Protein AF-0000000079962130 (afdb_homodimer)

Structure (mmCIF, N/CA/C/O backbone):
data_AF-0000000079962130-model_v1
#
loop_
_entity.id
_entity.type
_entity.pdbx_description
1 polymer 'Tautomerase cis-CaaD-like domain-containing protein'
#
loop_
_atom_site.group_PDB
_atom_site.id
_atom_site.type_symbol
_atom_site.label_atom_id
_atom_site.label_alt_id
_atom_site.label_comp_id
_atom_site.label_asym_id
_atom_site.label_entity_id
_atom_site.label_seq_id
_atom_site.pdbx_PDB_ins_code
_atom_site.Cartn_x
_atom_site.Cartn_y
_atom_site.Cartn_z
_atom_site.occupancy
_atom_site.B_iso_or_equiv
_atom_site.auth_seq_id
_atom_site.auth_comp_id
_atom_site.auth_asym_id
_atom_site.auth_atom_id
_atom_site.pdbx_PDB_model_num
ATOM 1 N N . MET A 1 1 ? 8.211 -12.078 -9.344 1 74.62 1 MET A N 1
ATOM 2 C CA . MET A 1 1 ? 8.336 -12.258 -7.898 1 74.62 1 MET A CA 1
ATOM 3 C C . MET A 1 1 ? 7.477 -11.25 -7.145 1 74.62 1 MET A C 1
ATOM 5 O O . MET A 1 1 ? 7.922 -10.133 -6.867 1 74.62 1 MET A O 1
ATOM 9 N N . PRO A 1 2 ? 6.367 -11.734 -6.996 1 92.88 2 PRO A N 1
ATOM 10 C CA . PRO A 1 2 ? 5.5 -10.875 -6.191 1 92.88 2 PRO A CA 1
ATOM 11 C C . PRO A 1 2 ? 5.816 -10.945 -4.699 1 92.88 2 PRO A C 1
ATOM 13 O O . PRO A 1 2 ? 6.176 -12.008 -4.188 1 92.88 2 PRO A O 1
ATOM 16 N N . PHE A 1 3 ? 5.852 -9.758 -4.059 1 96.25 3 PHE A N 1
ATOM 17 C CA . PHE A 1 3 ? 5.988 -9.617 -2.615 1 96.25 3 PHE A CA 1
ATOM 18 C C . PHE A 1 3 ? 4.703 -9.062 -2.002 1 96.25 3 PHE A C 1
ATOM 20 O O . PHE A 1 3 ? 4.391 -7.883 -2.164 1 96.25 3 PHE A O 1
ATOM 27 N N . TYR A 1 4 ? 4.027 -9.969 -1.264 1 98.38 4 TYR A N 1
ATOM 28 C CA . TYR A 1 4 ? 2.785 -9.586 -0.602 1 98.38 4 TYR A CA 1
ATOM 29 C C . TYR A 1 4 ? 3.035 -9.219 0.855 1 98.38 4 TYR A C 1
ATOM 31 O O . TYR A 1 4 ? 3.494 -10.047 1.644 1 98.38 4 TYR A O 1
ATOM 39 N N . GLU A 1 5 ? 2.646 -7.988 1.209 1 98.31 5 GLU A N 1
ATOM 40 C CA . GLU A 1 5 ? 2.662 -7.535 2.598 1 98.31 5 GLU A CA 1
ATOM 41 C C . GLU A 1 5 ? 1.248 -7.453 3.166 1 98.31 5 GLU A C 1
ATOM 43 O O . GLU A 1 5 ? 0.423 -6.676 2.682 1 98.31 5 GLU A O 1
ATOM 48 N N . ILE A 1 6 ? 1.02 -8.281 4.207 1 98.25 6 ILE A N 1
ATOM 49 C CA . ILE A 1 6 ? -0.277 -8.281 4.875 1 98.25 6 ILE A CA 1
ATOM 50 C C . ILE A 1 6 ? -0.174 -7.539 6.203 1 98.25 6 ILE A C 1
ATOM 52 O O . ILE A 1 6 ? 0.398 -8.055 7.168 1 98.25 6 ILE A O 1
ATOM 56 N N . HIS A 1 7 ? -0.721 -6.332 6.234 1 97.06 7 HIS A N 1
ATOM 57 C CA . HIS A 1 7 ? -0.856 -5.559 7.461 1 97.06 7 HIS A CA 1
ATOM 58 C C . HIS A 1 7 ? -2.174 -5.863 8.164 1 97.06 7 HIS A C 1
ATOM 60 O O . HIS A 1 7 ? -3.242 -5.785 7.555 1 97.06 7 HIS A O 1
ATOM 66 N N . HIS A 1 8 ? -2.074 -6.242 9.438 1 95.62 8 HIS A N 1
ATOM 67 C CA . HIS A 1 8 ? -3.291 -6.695 10.102 1 95.62 8 HIS A CA 1
ATOM 68 C C . HIS A 1 8 ? -3.367 -6.164 11.531 1 95.62 8 HIS A C 1
ATOM 70 O O . HIS A 1 8 ? -2.369 -6.172 12.258 1 95.62 8 HIS A O 1
ATOM 76 N N . SER A 1 9 ? -4.527 -5.672 11.93 1 92.81 9 SER A N 1
ATOM 77 C CA . SER A 1 9 ? -4.746 -5.105 13.258 1 92.81 9 SER A CA 1
ATOM 78 C C . SER A 1 9 ? -5.449 -6.102 14.172 1 92.81 9 SER A C 1
ATOM 80 O O . SER A 1 9 ? -5.82 -5.766 15.305 1 92.81 9 SER A O 1
ATOM 82 N N . LEU A 1 10 ? -5.773 -7.238 13.734 1 92.88 10 LEU A N 1
ATOM 83 C CA . LEU A 1 10 ? -6.309 -8.32 14.547 1 92.88 10 LEU A CA 1
ATOM 84 C C . LEU A 1 10 ? -5.297 -9.461 14.68 1 92.88 10 LEU A C 1
ATOM 86 O O . LEU A 1 10 ? -4.469 -9.656 13.789 1 92.88 10 LEU A O 1
ATOM 90 N N . PRO A 1 11 ? -5.387 -10.125 15.828 1 93.62 11 PRO A N 1
ATOM 91 C CA . PRO A 1 11 ? -4.512 -11.297 15.93 1 93.62 11 PRO A CA 1
ATOM 92 C C . PRO A 1 11 ? -4.875 -12.391 14.93 1 93.62 11 PRO A C 1
ATOM 94 O O . PRO A 1 11 ? -6.055 -12.625 14.656 1 93.62 11 PRO A O 1
ATOM 97 N N . LEU A 1 12 ? -3.896 -12.961 14.312 1 96.31 12 LEU A N 1
ATOM 98 C CA . LEU A 1 12 ? -4.07 -14.109 13.422 1 96.31 12 LEU A CA 1
ATOM 99 C C . LEU A 1 12 ? -3.377 -15.344 13.984 1 96.31 12 LEU A C 1
ATOM 101 O O . LEU A 1 12 ? -2.262 -15.25 14.508 1 96.31 12 LEU A O 1
ATOM 105 N N . THR A 1 13 ? -4.027 -16.453 13.914 1 97.19 13 THR A N 1
ATOM 106 C CA . THR A 1 13 ? -3.43 -17.719 14.344 1 97.19 13 THR A CA 1
ATOM 107 C C . THR A 1 13 ? -2.432 -18.219 13.305 1 97.19 13 THR A C 1
ATOM 109 O O . THR A 1 13 ? -2.447 -17.797 12.156 1 97.19 13 THR A O 1
ATOM 112 N N . ASN A 1 14 ? -1.672 -19.172 13.781 1 97.12 14 ASN A N 1
ATOM 113 C CA . ASN A 1 14 ? -0.734 -19.812 12.867 1 97.12 14 ASN A CA 1
ATOM 114 C C . ASN A 1 14 ? -1.457 -20.453 11.688 1 97.12 14 ASN A C 1
ATOM 116 O O . ASN A 1 14 ? -0.979 -20.391 10.547 1 97.12 14 ASN A O 1
ATOM 120 N N . SER A 1 15 ? -2.521 -21.047 12 1 97.88 15 SER A N 1
ATOM 121 C CA . SER A 1 15 ? -3.293 -21.688 10.938 1 97.88 15 SER A CA 1
ATOM 122 C C . SER A 1 15 ? -3.803 -20.656 9.938 1 97.88 15 SER A C 1
ATOM 124 O O . SER A 1 15 ? -3.793 -20.906 8.727 1 97.88 15 SER A O 1
ATOM 126 N N . GLU A 1 16 ? -4.266 -19.547 10.406 1 97.94 16 GLU A N 1
ATOM 127 C CA . GLU A 1 16 ? -4.789 -18.5 9.539 1 97.94 16 GLU A CA 1
ATOM 128 C C . GLU A 1 16 ? -3.686 -17.906 8.664 1 97.94 16 GLU A C 1
ATOM 130 O O . GLU A 1 16 ? -3.869 -17.734 7.461 1 97.94 16 GLU A O 1
ATOM 135 N N . THR A 1 17 ? -2.535 -17.562 9.273 1 98.31 17 THR A N 1
ATOM 136 C CA . THR A 1 17 ? -1.446 -17.016 8.477 1 98.31 17 THR A CA 1
ATOM 137 C C . THR A 1 17 ? -0.97 -18.031 7.438 1 98.31 17 THR A C 1
ATOM 139 O O . THR A 1 17 ? -0.715 -17.672 6.285 1 98.31 17 THR A O 1
ATOM 142 N N . GLY A 1 18 ? -0.849 -19.281 7.801 1 98.38 18 GLY A N 1
ATOM 143 C CA . GLY A 1 18 ? -0.464 -20.312 6.859 1 98.38 18 GLY A CA 1
ATOM 144 C C . GLY A 1 18 ? -1.43 -20.469 5.699 1 9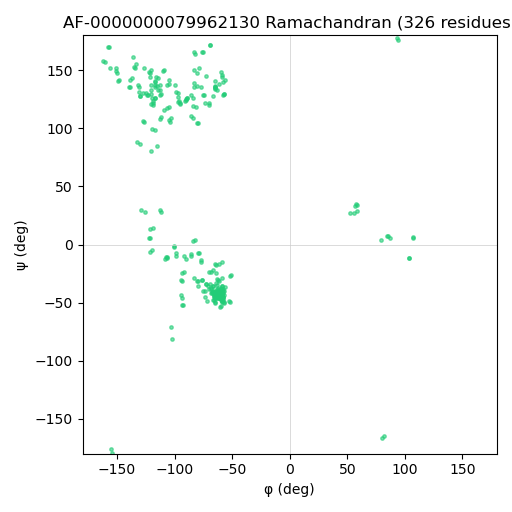8.38 18 GLY A C 1
ATOM 145 O O . GLY A 1 18 ? -1.011 -20.562 4.543 1 98.38 18 GLY A O 1
ATOM 146 N N . SER A 1 19 ? -2.682 -20.469 6.016 1 98.62 19 SER A N 1
ATOM 147 C CA . SER A 1 19 ? -3.713 -20.625 4.992 1 98.62 19 SER A CA 1
ATOM 148 C C . SER A 1 19 ? -3.725 -19.422 4.043 1 98.62 19 SER A C 1
ATOM 150 O O . SER A 1 19 ? -3.809 -19.594 2.824 1 98.62 19 SER A O 1
ATOM 152 N N . LEU A 1 20 ? -3.648 -18.234 4.562 1 98.69 20 LEU A N 1
ATOM 153 C CA . LEU A 1 20 ? -3.598 -17.047 3.729 1 98.69 20 LEU A CA 1
ATOM 154 C C . LEU A 1 20 ? -2.398 -17.078 2.787 1 98.69 20 LEU A C 1
ATOM 156 O O . LEU A 1 20 ? -2.537 -16.844 1.586 1 98.69 20 LEU A O 1
ATOM 160 N N . ALA A 1 21 ? -1.257 -17.359 3.326 1 98.56 21 ALA A N 1
ATOM 161 C CA . ALA A 1 21 ? -0.035 -17.406 2.525 1 98.56 21 ALA A CA 1
ATOM 162 C C . ALA A 1 21 ? -0.154 -18.422 1.394 1 98.56 21 ALA A C 1
ATOM 164 O O . ALA A 1 21 ? 0.192 -18.125 0.248 1 98.56 21 ALA A O 1
ATOM 165 N N . LYS A 1 22 ? -0.661 -19.578 1.696 1 98.56 22 LYS A N 1
ATOM 166 C CA . LYS A 1 22 ? -0.798 -20.641 0.707 1 98.56 22 LYS A CA 1
ATOM 167 C C . LYS A 1 22 ? -1.788 -20.25 -0.387 1 98.56 22 LYS A C 1
ATOM 169 O O . LYS A 1 22 ? -1.488 -20.375 -1.576 1 98.56 22 LYS A O 1
ATOM 174 N N . LYS A 1 23 ? -2.902 -19.812 0.006 1 98.69 23 LYS A N 1
ATOM 175 C CA . LYS A 1 23 ? -3.963 -19.516 -0.954 1 98.69 23 LYS A CA 1
ATOM 176 C C . LYS A 1 23 ? -3.594 -18.328 -1.832 1 98.69 23 LYS A C 1
ATOM 178 O O . LYS A 1 23 ? -3.854 -18.328 -3.037 1 98.69 23 LYS A O 1
ATOM 183 N N . ILE A 1 24 ? -2.992 -17.297 -1.268 1 98.62 24 ILE A N 1
ATOM 184 C CA . ILE A 1 24 ? -2.561 -16.141 -2.049 1 98.62 24 ILE A CA 1
ATOM 185 C C . ILE A 1 24 ? -1.475 -16.562 -3.037 1 98.62 24 ILE A C 1
ATOM 187 O O . ILE A 1 24 ? -1.483 -16.141 -4.195 1 98.62 24 ILE A O 1
ATOM 191 N N . THR A 1 25 ? -0.581 -17.391 -2.598 1 98.12 25 THR A N 1
ATOM 192 C CA . THR A 1 25 ? 0.456 -17.922 -3.477 1 98.12 25 THR A CA 1
ATOM 193 C C . THR A 1 25 ? -0.163 -18.672 -4.648 1 98.12 25 THR A C 1
ATOM 195 O O . THR A 1 25 ? 0.192 -18.438 -5.805 1 98.12 25 THR A O 1
ATOM 198 N N . GLU A 1 26 ? -1.068 -19.516 -4.344 1 98 26 GLU A N 1
ATOM 199 C CA . GLU A 1 26 ? -1.722 -20.312 -5.383 1 98 26 GLU A CA 1
ATOM 200 C C . GLU A 1 26 ? -2.455 -19.422 -6.379 1 98 26 GLU A C 1
ATOM 202 O O . GLU A 1 26 ? -2.398 -19.656 -7.59 1 98 26 GLU A O 1
ATOM 207 N N . LEU A 1 27 ? -3.182 -18.453 -5.855 1 98.12 27 LEU A N 1
ATOM 208 C CA . LEU A 1 27 ? -3.896 -17.531 -6.727 1 98.12 27 LEU A CA 1
ATOM 209 C C . LEU A 1 27 ? -2.938 -16.844 -7.691 1 98.12 27 LEU A C 1
ATOM 211 O O . LEU A 1 27 ? -3.201 -16.781 -8.891 1 98.12 27 LEU A O 1
ATOM 215 N N . HIS A 1 28 ? -1.849 -16.281 -7.184 1 97.44 28 HIS A N 1
ATOM 216 C CA . HIS A 1 28 ? -0.905 -15.555 -8.016 1 97.44 28 HIS A CA 1
ATOM 217 C C . HIS A 1 28 ? -0.265 -16.469 -9.062 1 97.44 28 HIS A C 1
ATOM 219 O O . HIS A 1 28 ? -0.14 -16.094 -10.227 1 97.44 28 HIS A O 1
ATOM 225 N N . CYS A 1 29 ? 0.152 -17.609 -8.633 1 94.44 29 CYS A N 1
ATOM 226 C CA . CYS A 1 29 ? 0.794 -18.578 -9.523 1 94.44 29 CYS A CA 1
ATOM 227 C C . CYS A 1 29 ? -0.136 -18.969 -10.664 1 94.44 29 CYS A C 1
ATOM 229 O O . CYS A 1 29 ? 0.29 -19.047 -11.82 1 94.44 29 CYS A O 1
ATOM 231 N N . THR A 1 30 ? -1.324 -19.281 -10.266 1 94.62 30 THR A N 1
ATOM 232 C CA . THR A 1 30 ? -2.305 -19.688 -11.266 1 94.62 30 THR A CA 1
ATOM 233 C C . THR A 1 30 ? -2.574 -18.547 -12.25 1 94.62 30 THR A C 1
ATOM 235 O O . THR A 1 30 ? -2.588 -18.766 -13.469 1 94.62 30 THR A O 1
ATOM 238 N N . LYS A 1 31 ? -2.703 -17.375 -11.781 1 94.38 31 LYS A N 1
ATOM 239 C CA . LYS A 1 31 ? -3.074 -16.234 -12.617 1 94.38 31 LYS A CA 1
ATOM 240 C C . LYS A 1 31 ? -1.943 -15.859 -13.57 1 94.38 31 LYS A C 1
ATOM 242 O O . LYS A 1 31 ? -2.189 -15.508 -14.727 1 94.38 31 LYS A O 1
ATOM 247 N N . PHE A 1 32 ? -0.705 -15.93 -13.117 1 92 32 PHE A N 1
ATOM 248 C CA . PHE A 1 32 ? 0.379 -15.352 -13.898 1 92 32 PHE A CA 1
ATOM 249 C C . PHE A 1 32 ? 1.426 -16.406 -14.242 1 92 32 PHE A C 1
ATOM 251 O O . PHE A 1 32 ? 2.504 -16.078 -14.742 1 92 32 PHE A O 1
ATOM 258 N N . THR A 1 33 ? 1.178 -17.641 -13.922 1 88.06 33 THR A N 1
ATOM 259 C CA . THR A 1 33 ? 2.09 -18.75 -14.211 1 88.06 33 THR A CA 1
ATOM 260 C C . THR A 1 33 ? 3.457 -18.5 -13.578 1 88.06 33 THR A C 1
ATOM 262 O O . THR A 1 33 ? 4.488 -18.734 -14.211 1 88.06 33 THR A O 1
ATOM 265 N N . THR A 1 34 ? 3.418 -17.922 -12.508 1 88.88 34 THR A N 1
ATOM 266 C CA . THR A 1 34 ? 4.621 -17.656 -11.727 1 88.88 34 THR A CA 1
ATOM 267 C C . THR A 1 34 ? 4.969 -18.859 -10.852 1 88.88 34 THR A C 1
ATOM 269 O O . THR A 1 34 ? 4.109 -19.391 -10.141 1 88.88 34 THR A O 1
ATOM 272 N N . PRO A 1 35 ? 6.211 -19.344 -10.898 1 90.06 35 PRO A N 1
ATOM 273 C CA . PRO A 1 35 ? 6.566 -20.391 -9.938 1 90.06 35 PRO A CA 1
ATOM 274 C C . PRO A 1 35 ? 6.395 -19.938 -8.484 1 90.06 35 PRO A C 1
ATOM 276 O O . PRO A 1 35 ? 6.68 -18.781 -8.156 1 90.06 35 PRO A O 1
ATOM 279 N N . ALA A 1 36 ? 5.973 -20.844 -7.625 1 92.81 36 ALA A N 1
ATOM 280 C CA . ALA A 1 36 ? 5.707 -20.547 -6.219 1 92.81 36 ALA A CA 1
ATOM 281 C C . ALA A 1 36 ? 6.973 -20.062 -5.516 1 92.81 36 ALA A C 1
ATOM 283 O O . ALA A 1 36 ? 6.906 -19.234 -4.605 1 92.81 36 ALA A O 1
ATOM 284 N N . PHE A 1 37 ? 8.078 -20.562 -5.973 1 89.25 37 PHE A N 1
ATOM 285 C CA . PHE A 1 37 ? 9.391 -20.234 -5.441 1 89.25 37 PHE A CA 1
ATOM 286 C C . PHE A 1 37 ? 9.578 -18.719 -5.367 1 89.25 37 PHE A C 1
ATOM 288 O O . PHE A 1 37 ? 10.281 -18.219 -4.488 1 89.25 37 PHE A O 1
ATOM 295 N N . PHE A 1 38 ? 8.914 -18.016 -6.168 1 91.12 38 PHE A N 1
ATOM 296 C CA . PHE A 1 38 ? 9.164 -16.594 -6.305 1 91.12 38 PHE A CA 1
ATOM 297 C C . PHE A 1 38 ? 8.164 -15.781 -5.488 1 91.12 38 PHE A C 1
ATOM 299 O O . PHE A 1 38 ? 8.305 -14.562 -5.344 1 91.12 38 PHE A O 1
ATOM 306 N N . VAL A 1 39 ? 7.164 -16.359 -4.965 1 94.56 39 VAL A N 1
ATOM 307 C CA . VAL A 1 39 ? 6.109 -15.641 -4.262 1 94.56 39 VAL A CA 1
ATOM 308 C C . VAL A 1 39 ? 6.461 -15.523 -2.781 1 94.56 39 VAL A C 1
ATOM 310 O O . VAL A 1 39 ? 6.715 -16.531 -2.113 1 94.56 39 VAL A O 1
ATOM 313 N N . HIS A 1 40 ? 6.492 -14.359 -2.291 1 96.31 40 HIS A N 1
ATOM 314 C CA . HIS A 1 40 ? 6.773 -14.086 -0.887 1 96.31 40 HIS A CA 1
ATOM 315 C C . HIS A 1 40 ? 5.578 -13.43 -0.204 1 96.31 40 HIS A C 1
ATOM 317 O O . HIS A 1 40 ? 4.906 -12.586 -0.8 1 96.31 40 HIS A O 1
ATOM 323 N N . VAL A 1 41 ? 5.32 -13.852 1.052 1 98.31 41 VAL A N 1
ATOM 324 C CA . VAL A 1 41 ? 4.262 -13.266 1.866 1 98.31 41 VAL A CA 1
ATOM 325 C C . VAL A 1 41 ? 4.812 -12.891 3.24 1 98.31 41 VAL A C 1
ATOM 327 O O . VAL A 1 41 ? 5.492 -13.695 3.883 1 98.31 41 VAL A O 1
ATOM 330 N N . LYS A 1 42 ? 4.602 -11.68 3.66 1 98.25 42 LYS A N 1
ATOM 331 C CA . LYS A 1 42 ? 5.02 -11.195 4.973 1 98.25 42 LYS A CA 1
ATOM 332 C C . LYS A 1 42 ? 3.832 -10.633 5.754 1 98.25 42 LYS A C 1
ATOM 334 O O . LYS A 1 42 ? 3.018 -9.891 5.207 1 98.25 42 LYS A O 1
ATOM 339 N N . PHE A 1 43 ? 3.674 -11.094 6.98 1 98.25 43 PHE A N 1
ATOM 340 C CA . PHE A 1 43 ? 2.643 -10.578 7.875 1 98.25 43 PHE A CA 1
ATOM 341 C C . PHE A 1 43 ? 3.215 -9.516 8.812 1 98.25 43 PHE A C 1
ATOM 343 O O . PHE A 1 43 ? 4.27 -9.727 9.414 1 98.25 43 PHE A O 1
ATOM 350 N N . THR A 1 44 ? 2.543 -8.406 8.883 1 95.81 44 THR A N 1
ATOM 351 C CA . THR A 1 44 ? 2.971 -7.305 9.734 1 95.81 44 THR A CA 1
ATOM 352 C C . THR A 1 44 ? 1.84 -6.863 10.656 1 95.81 44 THR A C 1
ATOM 354 O O . THR A 1 44 ? 0.912 -6.176 10.227 1 95.81 44 THR A O 1
ATOM 357 N N . PRO A 1 45 ? 1.958 -7.215 11.906 1 93.81 45 PRO A N 1
ATOM 358 C CA . PRO A 1 45 ? 0.93 -6.746 12.836 1 93.81 45 PRO A CA 1
ATOM 359 C C . PRO A 1 45 ? 0.921 -5.227 12.984 1 93.81 45 PRO A C 1
ATOM 361 O O . PRO A 1 45 ? 1.98 -4.598 12.977 1 93.81 45 PRO A O 1
ATOM 364 N N . GLN A 1 46 ? -0.341 -4.754 12.945 1 89.62 46 GLN A N 1
ATOM 365 C CA . GLN A 1 46 ? -0.573 -3.346 13.258 1 89.62 46 GLN A CA 1
ATOM 366 C C . GLN A 1 46 ? -1.17 -3.176 14.648 1 89.62 46 GLN A C 1
ATOM 368 O O . GLN A 1 46 ? -1.894 -4.051 15.133 1 89.62 46 GLN A O 1
ATOM 373 N N . ASN A 1 47 ? -0.731 -2.139 15.352 1 81.62 47 ASN A N 1
ATOM 374 C CA . ASN A 1 47 ? -1.263 -1.865 16.688 1 81.62 47 ASN A CA 1
ATOM 375 C C . ASN A 1 47 ? -1.9 -0.481 16.766 1 81.62 47 ASN A C 1
ATOM 377 O O . ASN A 1 47 ? -1.298 0.457 17.281 1 81.62 47 ASN A O 1
ATOM 381 N N . PRO A 1 48 ? -3.129 -0.478 16.266 1 74.06 48 PRO A N 1
ATOM 382 C CA . PRO A 1 48 ? -3.787 0.829 16.328 1 74.06 48 PRO A CA 1
ATOM 383 C C . PRO A 1 48 ? -4.062 1.271 17.766 1 74.06 48 PRO A C 1
ATOM 385 O O . PRO A 1 48 ? -4.367 0.439 18.625 1 74.06 48 PRO A O 1
ATOM 388 N N . SER A 1 49 ? -3.643 2.441 18.094 1 76.75 49 SER A N 1
ATOM 389 C CA . SER A 1 49 ? -3.971 3.051 19.375 1 76.75 49 SER A CA 1
ATOM 390 C C . SER A 1 49 ? -5.156 4 19.25 1 76.75 49 SER A C 1
ATOM 392 O O . SER A 1 49 ? -5.172 4.871 18.375 1 76.75 49 SER A O 1
ATOM 394 N N . THR A 1 50 ? -6.117 3.766 20.078 1 74.88 50 THR A N 1
ATOM 395 C CA . THR A 1 50 ? -7.277 4.652 20.062 1 74.88 50 THR A CA 1
ATOM 396 C C . THR A 1 50 ? -6.898 6.039 20.578 1 74.88 50 THR A C 1
ATOM 398 O O . THR A 1 50 ? -7.555 7.031 20.25 1 74.88 50 THR A O 1
ATOM 401 N N . GLU A 1 51 ? -5.887 6.117 21.328 1 79.94 51 GLU A N 1
ATOM 402 C CA . GLU A 1 51 ? -5.477 7.383 21.922 1 79.94 51 GLU A CA 1
ATOM 403 C C . GLU A 1 51 ? -4.645 8.211 20.953 1 79.94 51 GLU A C 1
ATOM 405 O O . GLU A 1 51 ? -4.719 9.445 20.953 1 79.94 51 GLU A O 1
ATOM 410 N N . THR A 1 52 ? -3.982 7.508 20.125 1 84.31 52 THR A N 1
ATOM 411 C CA . THR A 1 52 ? -3.123 8.164 19.141 1 84.31 52 THR A CA 1
ATOM 412 C C . THR A 1 52 ? -3.346 7.59 17.75 1 84.31 52 THR A C 1
ATOM 414 O O . THR A 1 52 ? -2.615 6.695 17.312 1 84.31 52 THR A O 1
ATOM 417 N N . PRO A 1 53 ? -4.285 8.164 17.062 1 86.81 53 PRO A N 1
ATOM 418 C CA . PRO A 1 53 ? -4.582 7.625 15.742 1 86.81 53 PRO A CA 1
ATOM 419 C C . PRO A 1 53 ? -3.418 7.785 14.766 1 86.81 53 PRO A C 1
ATOM 421 O O . PRO A 1 53 ? -2.805 8.852 14.695 1 86.81 53 PRO A O 1
ATOM 424 N N . THR A 1 54 ? -3.129 6.719 14.062 1 89.44 54 THR A N 1
ATOM 425 C CA . THR A 1 54 ? -2.027 6.762 13.102 1 89.44 54 THR A CA 1
ATOM 426 C C . THR A 1 54 ? -2.529 6.473 11.695 1 89.44 54 THR A C 1
ATOM 428 O O . THR A 1 54 ? -1.76 6.535 10.727 1 89.44 54 THR A O 1
ATOM 431 N N . TYR A 1 55 ? -3.732 6.164 11.555 1 92.69 55 TYR A N 1
ATOM 432 C CA . TYR A 1 55 ? -4.305 5.82 10.25 1 92.69 55 TYR A CA 1
ATOM 433 C C . TYR A 1 55 ? -5.551 6.652 9.969 1 92.69 55 TYR A C 1
ATOM 435 O O . TYR A 1 55 ? -6.434 6.77 10.828 1 92.69 55 TYR A O 1
ATOM 443 N N . PHE A 1 56 ? -5.59 7.23 8.812 1 94.69 56 PHE A N 1
ATOM 444 C CA . PHE A 1 56 ? -6.676 8.133 8.453 1 94.69 56 PHE A CA 1
ATOM 445 C C . PHE A 1 56 ? -7.234 7.785 7.078 1 94.69 56 PHE A C 1
ATOM 447 O O . PHE A 1 56 ? -6.48 7.449 6.16 1 94.69 56 PHE A O 1
ATOM 454 N N . ILE A 1 57 ? -8.539 7.801 6.941 1 92.88 57 ILE A N 1
ATOM 455 C CA . ILE A 1 57 ? -9.258 7.691 5.676 1 92.88 57 ILE A CA 1
ATOM 456 C C . ILE A 1 57 ? -10.117 8.938 5.461 1 92.88 57 ILE A C 1
ATOM 458 O O . ILE A 1 57 ? -10.844 9.359 6.363 1 92.88 57 ILE A O 1
ATOM 462 N N . ALA A 1 58 ? -9.977 9.516 4.285 1 94.19 58 ALA A N 1
ATOM 463 C CA . ALA A 1 58 ? -10.734 10.711 3.955 1 94.19 58 ALA A CA 1
ATOM 464 C C . ALA A 1 58 ? -10.484 11.82 4.977 1 94.19 58 ALA A C 1
ATOM 466 O O . ALA A 1 58 ? -11.398 12.555 5.348 1 94.19 58 ALA A O 1
ATOM 467 N N . GLY A 1 59 ? -9.281 11.867 5.516 1 93.75 59 GLY A N 1
ATOM 468 C CA . GLY A 1 59 ? -8.906 12.906 6.461 1 93.75 59 GLY A CA 1
ATOM 469 C C . GLY A 1 59 ? -9.422 12.648 7.863 1 93.75 59 GLY A C 1
ATOM 470 O O . GLY A 1 59 ? -9.219 13.469 8.766 1 93.75 59 GLY A O 1
ATOM 471 N N . LYS A 1 60 ? -10.062 11.523 8.102 1 92.81 60 LYS A N 1
ATOM 472 C CA . LYS A 1 60 ? -10.617 11.18 9.406 1 92.81 60 LYS A CA 1
ATOM 473 C C . LYS A 1 60 ? -9.898 9.977 10.008 1 92.81 60 LYS A C 1
ATOM 475 O O . LYS A 1 60 ? -9.586 9.016 9.297 1 92.81 60 LYS A O 1
ATOM 480 N N . ALA A 1 61 ? -9.75 10.055 11.328 1 90.5 61 ALA A N 1
ATOM 481 C CA . ALA A 1 61 ? -9.07 8.969 12.023 1 90.5 61 ALA A CA 1
ATOM 482 C C . ALA A 1 61 ? -9.844 7.66 11.891 1 90.5 61 ALA A C 1
ATOM 484 O O . ALA A 1 61 ? -11.07 7.645 12.023 1 90.5 61 ALA A O 1
ATOM 485 N N . HIS A 1 62 ? -9.133 6.684 11.57 1 87.81 62 HIS A N 1
ATOM 486 C CA . HIS A 1 62 ? -9.68 5.332 11.539 1 87.81 62 HIS A CA 1
ATOM 487 C C . HIS A 1 62 ? -9.117 4.484 12.68 1 87.81 62 HIS A C 1
ATOM 489 O O . HIS A 1 62 ? -7.938 4.121 12.656 1 87.81 62 HIS A O 1
ATOM 495 N N . LEU A 1 63 ? -9.93 4.062 13.578 1 81.5 63 LEU A N 1
ATOM 496 C CA . LEU A 1 63 ? -9.438 3.596 14.867 1 81.5 63 LEU A CA 1
ATOM 497 C C . LEU A 1 63 ? -9.578 2.08 14.984 1 81.5 63 LEU A C 1
ATOM 499 O O . LEU A 1 63 ? -9.031 1.474 15.906 1 81.5 63 LEU A O 1
ATOM 503 N N . LYS A 1 64 ? -10.242 1.456 14.188 1 78.88 64 LYS A N 1
ATOM 504 C CA . LYS A 1 64 ? -10.523 0.039 14.398 1 78.88 64 LYS A CA 1
ATOM 505 C C . LYS A 1 64 ? -9.641 -0.835 13.516 1 78.88 64 LYS A C 1
ATOM 507 O O . LYS A 1 64 ? -8.57 -1.287 13.945 1 78.88 64 LYS A O 1
ATOM 512 N N . ALA A 1 65 ? -10.031 -0.991 12.258 1 77.94 65 ALA A N 1
ATOM 513 C CA . ALA A 1 65 ? -9.312 -1.922 11.391 1 77.94 65 ALA A CA 1
ATOM 514 C C . ALA A 1 65 ? -8.336 -1.184 10.484 1 77.94 65 ALA A C 1
ATOM 516 O O . ALA A 1 65 ? -8.656 -0.114 9.953 1 77.94 65 ALA A O 1
ATOM 517 N N . GLU A 1 66 ? -7.145 -1.801 10.391 1 87.88 66 GLU A N 1
ATOM 518 C CA . GLU A 1 66 ? -6.152 -1.342 9.422 1 87.88 66 GLU A CA 1
ATOM 519 C C . GLU A 1 66 ? -5.691 -2.484 8.516 1 87.88 66 GLU A C 1
ATOM 521 O O . GLU A 1 66 ? -4.527 -2.537 8.125 1 87.88 66 GLU A O 1
ATOM 526 N N . ASN A 1 67 ? -6.609 -3.451 8.328 1 95.31 67 ASN A N 1
ATOM 527 C CA . ASN A 1 67 ? -6.223 -4.602 7.516 1 95.31 67 ASN A CA 1
ATOM 528 C C . ASN A 1 67 ? -6.078 -4.227 6.043 1 95.31 67 ASN A C 1
ATOM 530 O O . ASN A 1 67 ? -7.027 -3.736 5.43 1 95.31 67 ASN A O 1
ATOM 534 N N . ARG A 1 68 ? -4.91 -4.441 5.488 1 96.94 68 ARG A N 1
ATOM 535 C CA . ARG A 1 68 ? -4.645 -4.133 4.086 1 96.94 68 ARG A CA 1
ATOM 536 C C . ARG A 1 68 ? -3.576 -5.059 3.514 1 96.94 68 ARG A C 1
ATOM 538 O O . ARG A 1 68 ? -2.705 -5.535 4.246 1 96.94 68 ARG A O 1
ATOM 545 N N . ILE A 1 69 ? -3.686 -5.316 2.262 1 98.06 69 ILE A N 1
ATOM 546 C CA . ILE A 1 69 ? -2.717 -6.133 1.54 1 98.06 69 ILE A CA 1
ATOM 547 C C . ILE A 1 69 ? -2.098 -5.316 0.407 1 98.06 69 ILE A C 1
ATOM 549 O O . ILE A 1 69 ? -2.811 -4.809 -0.463 1 98.06 69 ILE A O 1
ATOM 553 N N . ILE A 1 70 ? -0.808 -5.184 0.463 1 97.75 70 ILE A N 1
ATOM 554 C CA . ILE A 1 70 ? -0.064 -4.449 -0.556 1 97.75 70 ILE A CA 1
ATOM 555 C C . ILE A 1 70 ? 0.921 -5.387 -1.25 1 97.75 70 ILE A C 1
ATOM 557 O O . ILE A 1 70 ? 1.795 -5.969 -0.603 1 97.75 70 ILE A O 1
ATOM 561 N N . ALA A 1 71 ? 0.788 -5.473 -2.559 1 97.94 71 ALA A N 1
ATOM 562 C CA . ALA A 1 71 ? 1.658 -6.363 -3.32 1 97.94 71 ALA A CA 1
ATOM 563 C C . ALA A 1 71 ? 2.576 -5.57 -4.25 1 97.94 71 ALA A C 1
ATOM 565 O O . ALA A 1 71 ? 2.143 -4.609 -4.887 1 97.94 71 ALA A O 1
ATOM 566 N N . THR A 1 72 ? 3.846 -5.887 -4.27 1 96.44 72 THR A N 1
ATOM 567 C CA . THR A 1 72 ? 4.793 -5.453 -5.289 1 96.44 72 THR A CA 1
ATOM 568 C C . THR A 1 72 ? 4.953 -6.523 -6.367 1 96.44 72 THR A C 1
ATOM 570 O O . THR A 1 72 ? 5.32 -7.66 -6.07 1 96.44 72 THR A O 1
ATOM 573 N N . VAL A 1 73 ? 4.699 -6.129 -7.598 1 95.44 73 VAL A N 1
ATOM 574 C CA . VAL A 1 73 ? 4.582 -7.137 -8.641 1 95.44 73 VAL A CA 1
ATOM 575 C C . VAL A 1 73 ? 5.328 -6.68 -9.891 1 95.44 73 VAL A C 1
ATOM 577 O O . VAL A 1 73 ? 5.605 -5.488 -10.055 1 95.44 73 VAL A O 1
ATOM 580 N N . ARG A 1 74 ? 5.633 -7.672 -10.781 1 90.75 74 ARG A N 1
ATOM 581 C CA . ARG A 1 74 ? 6.145 -7.34 -12.109 1 90.75 74 ARG A CA 1
ATOM 582 C C . ARG A 1 74 ? 5.012 -6.945 -13.047 1 90.75 74 ARG A C 1
ATOM 584 O O . ARG A 1 74 ? 3.891 -7.445 -12.922 1 90.75 74 ARG A O 1
ATOM 591 N N . VAL A 1 75 ? 5.387 -6.074 -13.906 1 87 75 VAL A N 1
ATOM 592 C CA . VAL A 1 75 ? 4.383 -5.641 -14.867 1 87 75 VAL A CA 1
ATOM 593 C C . VAL A 1 75 ? 4.871 -5.914 -16.297 1 87 75 VAL A C 1
ATOM 595 O O . VAL A 1 75 ? 6.078 -5.953 -16.547 1 87 75 VAL A O 1
ATOM 598 N N . SER A 1 76 ? 3.9 -6.18 -17.141 1 86.69 76 SER A N 1
ATOM 599 C CA . SER A 1 76 ? 4.137 -6.328 -18.578 1 86.69 76 SER A CA 1
ATOM 600 C C . SER A 1 76 ? 2.863 -6.082 -19.375 1 86.69 76 SER A C 1
ATOM 602 O O . SER A 1 76 ? 1.779 -5.953 -18.812 1 86.69 76 SER A O 1
ATOM 604 N N . SER A 1 77 ? 3.1 -6.008 -20.688 1 86.06 77 SER A N 1
ATOM 605 C CA . SER A 1 77 ? 1.938 -5.859 -21.562 1 86.06 77 SER A CA 1
ATOM 606 C C . SER A 1 77 ? 1.035 -7.086 -21.484 1 86.06 77 SER A C 1
ATOM 608 O O . SER A 1 77 ? -0.135 -7.027 -21.859 1 86.06 77 SER A O 1
ATOM 610 N N . ALA A 1 78 ? 1.539 -8.195 -20.984 1 85.19 78 ALA A N 1
ATOM 611 C CA . ALA A 1 78 ? 0.772 -9.438 -20.906 1 85.19 78 ALA A CA 1
ATOM 612 C C . ALA A 1 78 ? -0.068 -9.477 -19.625 1 85.19 78 ALA A C 1
ATOM 614 O O . ALA A 1 78 ? -0.903 -10.367 -19.453 1 85.19 78 ALA A O 1
ATOM 615 N N . ARG A 1 79 ? 0.112 -8.57 -18.75 1 90.25 79 ARG A N 1
ATOM 616 C CA . ARG A 1 79 ? -0.628 -8.492 -17.484 1 90.25 79 ARG A CA 1
ATOM 617 C C . ARG A 1 79 ? -1.396 -7.176 -17.391 1 90.25 79 ARG A C 1
ATOM 619 O O . ARG A 1 79 ? -0.841 -6.156 -16.984 1 90.25 79 ARG A O 1
ATOM 626 N N . SER A 1 80 ? -2.621 -7.242 -17.672 1 91.19 80 SER A N 1
ATOM 627 C CA . SER A 1 80 ? -3.449 -6.043 -17.734 1 91.19 80 SER A CA 1
ATOM 628 C C . SER A 1 80 ? -3.936 -5.621 -16.359 1 91.19 80 SER A C 1
ATOM 630 O O . SER A 1 80 ? -3.854 -6.395 -15.398 1 91.19 80 SER A O 1
ATOM 632 N N . LYS A 1 81 ? -4.434 -4.414 -16.266 1 92.31 81 LYS A N 1
ATOM 633 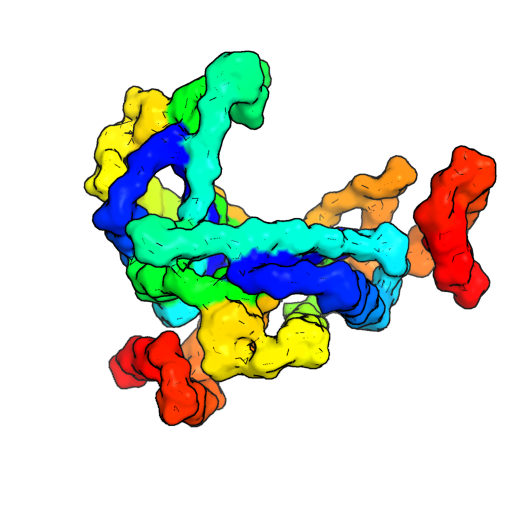C CA . LYS A 1 81 ? -5.082 -3.971 -15.031 1 92.31 81 LYS A CA 1
ATOM 634 C C . LYS A 1 81 ? -6.246 -4.883 -14.664 1 92.31 81 LYS A C 1
ATOM 636 O O . LYS A 1 81 ? -6.48 -5.16 -13.484 1 92.31 81 LYS A O 1
ATOM 641 N N . ALA A 1 82 ? -6.98 -5.277 -15.664 1 94.19 82 ALA A N 1
ATOM 642 C CA . ALA A 1 82 ? -8.117 -6.164 -15.438 1 94.19 82 ALA A CA 1
ATOM 643 C C . ALA A 1 82 ? -7.672 -7.461 -14.766 1 94.19 82 ALA A C 1
ATOM 645 O O . ALA A 1 82 ? -8.391 -8.008 -13.922 1 94.19 82 ALA A O 1
ATOM 646 N N . ASP A 1 83 ? -6.52 -7.957 -15.172 1 95.38 83 ASP A N 1
ATOM 647 C CA . ASP A 1 83 ? -5.969 -9.148 -14.539 1 95.38 83 ASP A CA 1
ATOM 648 C C . ASP A 1 83 ? -5.738 -8.922 -13.047 1 95.38 83 ASP A C 1
ATOM 650 O O . ASP A 1 83 ? -6.098 -9.758 -12.219 1 95.38 83 ASP A O 1
ATOM 654 N N . PHE A 1 84 ? -5.195 -7.816 -12.734 1 96.31 84 PHE A N 1
ATOM 655 C CA . PHE A 1 84 ? -4.902 -7.5 -11.336 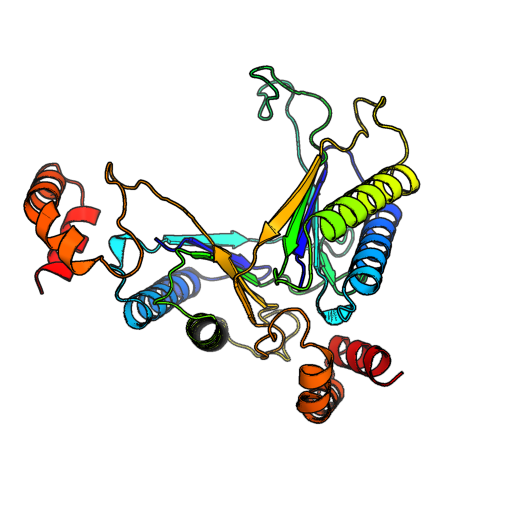1 96.31 84 PHE A CA 1
ATOM 656 C C . PHE A 1 84 ? -6.184 -7.227 -10.562 1 96.31 84 PHE A C 1
ATOM 658 O O . PHE A 1 84 ? -6.285 -7.555 -9.383 1 96.31 84 PHE A O 1
ATOM 665 N N . ASP A 1 85 ? -7.148 -6.609 -11.203 1 96.56 85 ASP A N 1
ATOM 666 C CA . ASP A 1 85 ? -8.445 -6.398 -10.562 1 96.56 85 ASP A CA 1
ATOM 667 C C . ASP A 1 85 ? -9.086 -7.727 -10.172 1 96.56 85 ASP A C 1
ATOM 669 O O . ASP A 1 85 ? -9.625 -7.863 -9.07 1 96.56 85 ASP A O 1
ATOM 673 N N . GLU A 1 86 ? -9.023 -8.648 -11.047 1 97.31 86 GLU A N 1
ATOM 674 C CA . GLU A 1 86 ? -9.57 -9.969 -10.766 1 97.31 86 GLU A CA 1
ATOM 675 C C . GLU A 1 86 ? -8.82 -10.656 -9.633 1 97.31 86 GLU A C 1
ATOM 677 O O . GLU A 1 86 ? -9.43 -11.25 -8.742 1 97.31 86 GLU A O 1
ATOM 682 N N . LEU A 1 87 ? -7.523 -10.562 -9.711 1 97.88 87 LEU A N 1
ATOM 683 C CA . LEU A 1 87 ? -6.703 -11.148 -8.656 1 97.88 87 LEU A CA 1
ATOM 684 C C . LEU A 1 87 ? -7.031 -10.516 -7.305 1 97.88 87 LEU A C 1
ATOM 686 O O . LEU A 1 87 ? -7.156 -11.211 -6.297 1 97.88 87 LEU A O 1
ATOM 690 N N . ALA A 1 88 ? -7.191 -9.234 -7.273 1 98.25 88 ALA A N 1
ATOM 691 C CA . ALA A 1 88 ? -7.535 -8.531 -6.039 1 98.25 88 ALA A CA 1
ATOM 692 C C . ALA A 1 88 ? -8.859 -9.031 -5.469 1 98.25 88 ALA A C 1
ATOM 694 O O . ALA A 1 88 ? -8.992 -9.203 -4.258 1 98.25 88 ALA A O 1
ATOM 695 N N . ALA A 1 89 ? -9.82 -9.219 -6.328 1 98.06 89 ALA A N 1
ATOM 696 C CA . ALA A 1 89 ? -11.125 -9.719 -5.895 1 98.06 89 ALA A CA 1
ATOM 697 C C . ALA A 1 89 ? -11 -11.102 -5.27 1 98.06 89 ALA A C 1
ATOM 699 O O . ALA A 1 89 ? -11.625 -11.391 -4.242 1 98.06 89 ALA A O 1
ATOM 700 N N . GLN A 1 90 ? -10.219 -11.914 -5.875 1 98.62 90 GLN A N 1
ATOM 701 C CA . GLN A 1 90 ? -10.008 -13.266 -5.363 1 98.62 90 GLN A CA 1
ATOM 702 C C . GLN A 1 90 ? -9.281 -13.234 -4.023 1 98.62 90 GLN A C 1
ATOM 704 O O . GLN A 1 90 ? -9.594 -14.016 -3.121 1 98.62 90 GLN A O 1
ATOM 709 N N . ILE A 1 91 ? -8.344 -12.383 -3.896 1 98.62 91 ILE A N 1
ATOM 710 C CA . ILE A 1 91 ? -7.598 -12.258 -2.652 1 98.62 91 ILE A CA 1
ATOM 711 C C . ILE A 1 91 ? -8.523 -11.781 -1.535 1 98.62 91 ILE A C 1
ATOM 713 O O . ILE A 1 91 ? -8.461 -12.289 -0.413 1 98.62 91 ILE A O 1
ATOM 717 N N . GLU A 1 92 ? -9.328 -10.812 -1.833 1 98.19 92 GLU A N 1
ATOM 718 C CA . GLU A 1 92 ? -10.305 -10.344 -0.851 1 98.19 92 GLU A CA 1
ATOM 719 C C . GLU A 1 92 ? -11.219 -11.477 -0.404 1 98.19 92 GLU A C 1
ATOM 721 O O . GLU A 1 92 ? -11.508 -11.625 0.787 1 98.19 92 GLU A O 1
ATOM 726 N N . LYS A 1 93 ? -11.695 -12.242 -1.362 1 98.06 93 LYS A N 1
ATOM 727 C CA . LYS A 1 93 ? -12.531 -13.398 -1.031 1 98.06 93 LYS A CA 1
ATOM 728 C C . LYS A 1 93 ? -11.797 -14.359 -0.102 1 98.06 93 LYS A C 1
ATOM 730 O O . LYS A 1 93 ? -12.367 -14.844 0.876 1 98.06 93 LYS A O 1
ATOM 735 N N . VAL A 1 94 ? -10.57 -14.656 -0.391 1 98.5 94 VAL A N 1
ATOM 736 C CA . VAL A 1 94 ? -9.75 -15.555 0.421 1 98.5 94 VAL A CA 1
ATOM 737 C C . VAL A 1 94 ? -9.625 -14.992 1.837 1 98.5 94 VAL A C 1
ATOM 739 O O . VAL A 1 94 ? -9.672 -15.75 2.812 1 98.5 94 VAL A O 1
ATOM 742 N N . TRP A 1 95 ? -9.398 -13.648 1.991 1 98.38 95 TRP A N 1
ATOM 743 C CA . TRP A 1 95 ? -9.305 -13.023 3.307 1 98.38 95 TRP A CA 1
ATOM 744 C C . TRP A 1 95 ? -10.523 -13.375 4.16 1 98.38 95 TRP A C 1
ATOM 746 O O . TRP A 1 95 ? -10.375 -13.836 5.297 1 98.38 95 TRP A O 1
ATOM 756 N N . TYR A 1 96 ? -11.68 -13.25 3.662 1 98 96 TYR A N 1
ATOM 757 C CA . TYR A 1 96 ? -12.891 -13.453 4.449 1 98 96 TYR A CA 1
ATOM 758 C C . TYR A 1 96 ? -13.156 -14.938 4.668 1 98 96 TYR A C 1
ATOM 760 O O . TYR A 1 96 ? -13.711 -15.328 5.703 1 98 96 TYR A O 1
ATOM 768 N N . GLU A 1 97 ? -12.742 -15.766 3.707 1 98.25 97 GLU A N 1
ATOM 769 C CA . GLU A 1 97 ? -12.859 -17.203 3.887 1 98.25 97 GLU A CA 1
ATOM 770 C C . GLU A 1 97 ? -12 -17.688 5.051 1 98.25 97 GLU A C 1
ATOM 772 O O . GLU A 1 97 ? -12.398 -18.578 5.801 1 98.25 97 GLU A O 1
ATOM 777 N N . VAL A 1 98 ? -10.867 -17.156 5.219 1 98.44 98 VAL A N 1
ATOM 778 C CA . VAL A 1 98 ? -9.875 -17.656 6.172 1 98.44 98 VAL A CA 1
ATOM 779 C C . VAL A 1 98 ? -10.039 -16.938 7.512 1 98.44 98 VAL A C 1
ATOM 781 O O . VAL A 1 98 ? -10.086 -17.578 8.562 1 98.44 98 VAL A O 1
ATOM 784 N N . VAL A 1 99 ? -10.055 -15.625 7.52 1 96.88 99 VAL A N 1
ATOM 785 C CA . VAL A 1 99 ? -10.086 -14.805 8.727 1 96.88 99 VAL A CA 1
ATOM 786 C C . VAL A 1 99 ? -11.516 -14.734 9.266 1 96.88 99 VAL A C 1
ATOM 788 O O . VAL A 1 99 ? -11.719 -14.609 10.477 1 96.88 99 VAL A O 1
ATOM 791 N N . GLY A 1 100 ? -12.445 -14.797 8.328 1 95.81 100 GLY A N 1
ATOM 792 C CA . GLY A 1 100 ? -13.844 -14.625 8.695 1 95.81 100 GLY A CA 1
ATOM 793 C C . GLY A 1 100 ? -14.328 -13.195 8.555 1 95.81 100 GLY A C 1
ATOM 794 O O . GLY A 1 100 ? -13.57 -12.32 8.117 1 95.81 100 GLY A O 1
ATOM 795 N N . GLY A 1 101 ? -15.617 -13.016 8.797 1 94.5 101 GLY A N 1
ATOM 796 C CA . GLY A 1 101 ? -16.219 -11.695 8.703 1 94.5 101 GLY A CA 1
ATOM 797 C C . GLY A 1 101 ? -16.578 -11.297 7.281 1 94.5 101 GLY A C 1
ATOM 798 O O . GLY A 1 101 ? -16.781 -12.156 6.426 1 94.5 101 GLY A O 1
ATOM 799 N N . SER A 1 102 ? -16.828 -9.969 7.109 1 94.38 102 SER A N 1
ATOM 800 C CA . SER A 1 102 ? -17.188 -9.359 5.832 1 94.38 102 SER A CA 1
ATOM 801 C C . SER A 1 102 ? -16.828 -7.883 5.797 1 94.38 102 SER A C 1
ATOM 803 O O . SER A 1 102 ? -16.219 -7.367 6.738 1 94.38 102 SER A O 1
ATOM 805 N N . ILE A 1 103 ? -17.188 -7.266 4.727 1 92.31 103 ILE A N 1
ATOM 806 C CA . ILE A 1 103 ? -16.938 -5.84 4.555 1 92.31 103 ILE A CA 1
ATOM 807 C C . ILE A 1 103 ? -17.672 -5.055 5.641 1 92.31 103 ILE A C 1
ATOM 809 O O . ILE A 1 103 ? -17.297 -3.93 5.969 1 92.31 103 ILE A O 1
ATOM 813 N N . GLU A 1 104 ? -18.625 -5.656 6.301 1 91.56 104 GLU A N 1
ATOM 814 C CA . GLU A 1 104 ? -19.438 -4.988 7.312 1 91.56 104 GLU A CA 1
ATOM 815 C C . GLU A 1 104 ? -18.812 -5.125 8.695 1 91.56 104 GLU A C 1
ATOM 817 O O . GLU A 1 104 ? -19.234 -4.453 9.641 1 91.56 104 GLU A O 1
ATOM 822 N N . ASP A 1 105 ? -17.875 -5.961 8.828 1 92.62 105 ASP A N 1
ATOM 823 C CA . ASP A 1 105 ? -17.234 -6.199 10.117 1 92.62 105 ASP A CA 1
ATOM 824 C C . ASP A 1 105 ? -16.125 -5.172 10.375 1 92.62 105 ASP A C 1
ATOM 826 O O . ASP A 1 105 ? -15.07 -5.215 9.742 1 92.62 105 ASP A O 1
ATOM 830 N N . PRO A 1 106 ? -16.312 -4.258 11.273 1 87.62 106 PRO A N 1
ATOM 831 C CA . PRO A 1 106 ? -15.383 -3.143 11.453 1 87.62 106 PRO A CA 1
ATOM 832 C C . PRO A 1 106 ? -14 -3.598 11.914 1 87.62 106 PRO A C 1
ATOM 834 O O . PRO A 1 106 ? -13.008 -2.898 11.688 1 87.62 106 PRO A O 1
ATOM 837 N N . GLU A 1 107 ? -13.93 -4.738 12.539 1 89.12 107 GLU A N 1
ATOM 838 C CA . GLU A 1 107 ? -12.648 -5.203 13.062 1 89.12 107 GLU A CA 1
ATOM 839 C C . GLU A 1 107 ? -11.938 -6.102 12.055 1 89.12 107 GLU A C 1
ATOM 841 O O . GLU A 1 107 ? -10.703 -6.125 11.992 1 89.12 107 GLU A O 1
ATOM 846 N N . LYS A 1 108 ? -12.68 -6.855 11.234 1 93.81 108 LYS A N 1
ATOM 847 C CA . LYS A 1 108 ? -12.078 -7.895 10.398 1 93.81 108 LYS A CA 1
ATOM 848 C C . LYS A 1 108 ? -12.039 -7.461 8.93 1 93.81 108 LYS A C 1
ATOM 850 O O . LYS A 1 108 ? -11.359 -8.086 8.117 1 93.81 108 LYS A O 1
ATOM 855 N N . ARG A 1 109 ? -12.719 -6.387 8.617 1 94.31 109 ARG A N 1
ATOM 856 C CA . ARG A 1 109 ? -12.812 -5.992 7.215 1 94.31 109 ARG A CA 1
ATOM 857 C C . ARG A 1 109 ? -11.438 -5.688 6.633 1 94.31 109 ARG A C 1
ATOM 859 O O . ARG A 1 109 ? -10.578 -5.125 7.316 1 94.31 109 ARG A O 1
ATOM 866 N N . LEU A 1 110 ? -11.219 -6.176 5.363 1 95.75 110 LEU A N 1
ATOM 867 C CA . LEU A 1 110 ? -10.055 -5.812 4.57 1 95.75 110 LEU A CA 1
ATOM 868 C C . LEU A 1 110 ? -10.25 -4.461 3.895 1 95.75 110 LEU A C 1
ATOM 870 O O . LEU A 1 110 ? -11.117 -4.316 3.031 1 95.75 110 LEU A O 1
ATOM 874 N N . ILE A 1 111 ? -9.406 -3.484 4.223 1 94.38 111 ILE A N 1
ATOM 875 C CA . ILE A 1 111 ? -9.602 -2.107 3.781 1 94.38 111 ILE A CA 1
ATOM 876 C C . ILE A 1 111 ? -9.305 -1.997 2.287 1 94.38 111 ILE A C 1
ATOM 878 O O . ILE A 1 111 ? -10.078 -1.405 1.535 1 94.38 111 ILE A O 1
ATOM 882 N N . PHE A 1 112 ? -8.164 -2.555 1.888 1 96.06 112 PHE A N 1
ATOM 883 C CA . PHE A 1 112 ? -7.898 -2.572 0.453 1 96.06 112 PHE A CA 1
ATOM 884 C C . PHE A 1 112 ? -6.844 -3.619 0.109 1 96.06 112 PHE A C 1
ATOM 886 O O . PHE A 1 112 ? -6.145 -4.117 0.994 1 96.06 112 PHE A O 1
ATOM 893 N N . VAL A 1 113 ? -6.879 -4.027 -1.102 1 97.69 113 VAL A N 1
ATOM 894 C CA . VAL A 1 113 ? -5.801 -4.742 -1.779 1 97.69 113 VAL A CA 1
ATOM 895 C C . VAL A 1 113 ? -5.207 -3.859 -2.877 1 97.69 113 VAL A C 1
ATOM 897 O O . VAL A 1 113 ? -5.941 -3.283 -3.684 1 97.69 113 VAL A O 1
ATOM 900 N N . SER A 1 114 ? -3.877 -3.74 -2.852 1 97.19 114 SER A N 1
ATOM 901 C CA . SER A 1 114 ? -3.264 -2.902 -3.877 1 97.19 114 SER A CA 1
ATOM 902 C C . SER A 1 114 ? -2.035 -3.576 -4.48 1 97.19 114 SER A C 1
ATOM 904 O O . SER A 1 114 ? -1.412 -4.426 -3.84 1 97.19 114 SER A O 1
ATOM 906 N N . PHE A 1 115 ? -1.734 -3.195 -5.801 1 97.12 115 PHE A N 1
ATOM 907 C CA . PHE A 1 115 ? -0.574 -3.697 -6.527 1 97.12 115 PHE A CA 1
ATOM 908 C C . PHE A 1 115 ? 0.309 -2.547 -6.996 1 97.12 115 PHE A C 1
ATOM 910 O O . PHE A 1 115 ? -0.18 -1.588 -7.598 1 97.12 115 PHE A O 1
ATOM 917 N N . LYS A 1 116 ? 1.559 -2.635 -6.695 1 95.44 116 LYS A N 1
ATOM 918 C CA . LYS A 1 116 ? 2.545 -1.678 -7.188 1 95.44 116 LYS A CA 1
ATOM 919 C C . LYS A 1 116 ? 3.619 -2.373 -8.016 1 95.44 116 LYS A C 1
ATOM 921 O O . LYS A 1 116 ? 3.984 -3.518 -7.738 1 95.44 116 LYS A O 1
ATOM 926 N N . PRO A 1 117 ? 4.172 -1.612 -8.992 1 93.75 117 PRO A N 1
ATOM 927 C CA . PRO A 1 117 ? 5.066 -2.273 -9.945 1 93.75 117 PRO A CA 1
ATOM 928 C C . PRO A 1 117 ? 6.492 -2.406 -9.422 1 93.75 117 PRO A C 1
ATOM 930 O O . PRO A 1 117 ? 6.945 -1.567 -8.633 1 93.75 117 PRO A O 1
ATOM 933 N N . MET A 1 118 ? 7.074 -3.48 -9.93 1 91.12 118 MET A N 1
ATOM 934 C CA . MET A 1 118 ? 8.516 -3.674 -9.797 1 91.12 118 MET A CA 1
ATOM 935 C C . MET A 1 118 ? 9.172 -3.795 -11.172 1 91.12 118 MET A C 1
ATOM 937 O O . MET A 1 118 ? 8.617 -4.422 -12.078 1 91.12 118 MET A O 1
ATOM 941 N N . ILE A 1 119 ? 10.367 -3.256 -11.273 1 83.5 119 ILE A N 1
ATOM 942 C CA . ILE A 1 119 ? 11.031 -3.201 -12.578 1 83.5 119 ILE A CA 1
ATOM 943 C C . ILE A 1 119 ? 11.945 -4.41 -12.734 1 83.5 119 ILE A C 1
ATOM 945 O O . ILE A 1 119 ? 12.055 -4.973 -13.828 1 83.5 119 ILE A O 1
ATOM 949 N N . ALA A 1 120 ? 12.648 -4.684 -11.695 1 86 120 ALA A N 1
ATOM 950 C CA . ALA A 1 120 ? 13.633 -5.766 -11.734 1 86 120 ALA A CA 1
ATOM 951 C C . ALA A 1 120 ? 13.812 -6.391 -10.359 1 86 120 ALA A C 1
ATOM 953 O O . ALA A 1 120 ? 13.547 -5.75 -9.336 1 86 120 ALA A O 1
ATOM 954 N N . MET A 1 121 ? 14.156 -7.582 -10.383 1 83.88 121 MET A N 1
ATOM 955 C CA . MET A 1 121 ? 14.461 -8.297 -9.148 1 83.88 121 MET A CA 1
ATOM 956 C C . MET A 1 121 ? 15.539 -9.352 -9.391 1 83.88 121 MET A C 1
ATOM 958 O O . MET A 1 121 ? 15.633 -9.914 -10.484 1 83.88 121 MET A O 1
ATOM 962 N N . ARG A 1 122 ? 16.406 -9.453 -8.398 1 88.75 122 ARG A N 1
ATOM 963 C CA . ARG A 1 122 ? 17.375 -10.531 -8.344 1 88.75 122 ARG A CA 1
ATOM 964 C C . ARG A 1 122 ? 17.156 -11.422 -7.129 1 88.75 122 ARG A C 1
ATOM 966 O O . ARG A 1 122 ? 16.969 -10.922 -6.016 1 88.75 122 ARG A O 1
ATOM 973 N N . LYS A 1 123 ? 17.031 -12.703 -7.359 1 87.44 123 LYS A N 1
ATOM 974 C CA . LYS A 1 123 ? 16.812 -13.664 -6.285 1 87.44 123 LYS A CA 1
ATOM 975 C C . LYS A 1 123 ? 17.672 -14.914 -6.477 1 87.44 123 LYS A C 1
ATOM 977 O O . LYS A 1 123 ? 17.812 -15.414 -7.598 1 87.44 123 LYS A O 1
ATOM 982 N N . GLY A 1 124 ? 18.125 -15.398 -5.387 1 82.25 124 GLY A N 1
ATOM 983 C CA . GLY A 1 124 ? 18.938 -16.609 -5.426 1 82.25 124 GLY A CA 1
ATOM 984 C C . GLY A 1 124 ? 20.094 -16.516 -6.391 1 82.25 124 GLY A C 1
ATOM 985 O O . GLY A 1 124 ? 20.438 -17.5 -7.062 1 82.25 124 GLY A O 1
ATOM 986 N N . GLY A 1 125 ? 20.516 -15.391 -6.602 1 87.12 125 GLY A N 1
ATOM 987 C CA . GLY A 1 125 ? 21.641 -15.195 -7.504 1 87.12 125 GLY A CA 1
ATOM 988 C C . GLY A 1 125 ? 21.234 -15.055 -8.953 1 87.12 125 GLY A C 1
ATOM 989 O O . GLY A 1 125 ? 22.078 -14.953 -9.844 1 87.12 125 GLY A O 1
ATOM 990 N N . MET A 1 126 ? 19.969 -15.016 -9.219 1 88.62 126 MET A N 1
ATOM 991 C CA . MET A 1 126 ? 19.469 -15.008 -10.586 1 88.62 126 MET A CA 1
ATOM 992 C C . MET A 1 126 ? 18.703 -13.719 -10.883 1 88.62 126 MET A C 1
ATOM 994 O O . MET A 1 126 ? 17.938 -13.242 -10.047 1 88.62 126 MET A O 1
ATOM 998 N N . ALA A 1 127 ? 19.047 -13.188 -12.117 1 88.94 127 ALA A N 1
ATOM 999 C CA . ALA A 1 127 ? 18.172 -12.148 -12.641 1 88.94 127 ALA A CA 1
ATOM 1000 C C . ALA A 1 127 ? 16.859 -12.742 -13.148 1 88.94 127 ALA A C 1
ATOM 1002 O O . ALA A 1 127 ? 16.859 -13.695 -13.93 1 88.94 127 ALA A O 1
ATOM 1003 N N . ILE A 1 128 ? 15.789 -12.234 -12.742 1 84.44 128 ILE A N 1
ATOM 1004 C CA . ILE A 1 128 ? 14.484 -12.75 -13.125 1 84.44 128 ILE A CA 1
ATOM 1005 C C . ILE A 1 128 ? 14.086 -12.18 -14.484 1 84.44 128 ILE A C 1
ATOM 1007 O O . ILE A 1 128 ? 14.289 -11 -14.758 1 84.44 128 ILE A O 1
ATOM 1011 N N . PRO A 1 129 ? 13.523 -13.062 -15.273 1 85.69 129 PRO A N 1
ATOM 1012 C CA . PRO A 1 129 ? 13.172 -12.602 -16.625 1 85.69 129 PRO A CA 1
ATOM 1013 C C . PRO A 1 129 ? 12.023 -11.602 -16.625 1 85.69 129 PRO A C 1
ATOM 1015 O O . PRO A 1 129 ? 11.414 -11.359 -15.57 1 85.69 129 PRO A O 1
ATOM 1018 N N . GLU A 1 130 ? 11.812 -11.055 -17.797 1 85.31 130 GLU A N 1
ATOM 1019 C CA . GLU A 1 130 ? 10.602 -10.266 -17.969 1 85.31 130 GLU A CA 1
ATOM 1020 C C . GLU A 1 130 ? 9.352 -11.094 -17.703 1 85.31 130 GLU A C 1
ATOM 1022 O O . GLU A 1 130 ? 9.328 -12.297 -17.969 1 85.31 130 GLU A O 1
ATOM 1027 N N . ALA A 1 131 ? 8.359 -10.414 -17.156 1 84.94 131 ALA A N 1
ATOM 1028 C CA . ALA A 1 131 ? 7.102 -11.102 -16.875 1 84.94 131 ALA A CA 1
ATOM 1029 C C . ALA A 1 131 ? 6.531 -11.727 -18.141 1 84.94 131 ALA A C 1
ATOM 1031 O O . ALA A 1 131 ? 6.445 -11.07 -19.188 1 84.94 131 ALA A O 1
ATOM 1032 N N . GLY A 1 132 ? 6.195 -13.023 -18.031 1 83.75 132 GLY A N 1
ATOM 1033 C CA . GLY A 1 132 ? 5.648 -13.727 -19.172 1 83.75 132 GLY A CA 1
ATOM 1034 C C . GLY A 1 132 ? 6.645 -14.656 -19.844 1 83.75 132 GLY A C 1
ATOM 1035 O O . GLY A 1 132 ? 6.273 -15.484 -20.672 1 83.75 132 GLY A O 1
ATOM 1036 N N . TYR A 1 133 ? 7.887 -14.547 -19.5 1 85 133 TYR A N 1
ATOM 1037 C CA . TYR A 1 133 ? 8.914 -15.352 -20.156 1 85 133 TYR A CA 1
ATOM 1038 C C . TYR A 1 133 ? 9.508 -16.359 -19.188 1 85 133 TYR A C 1
ATOM 1040 O O . TYR A 1 133 ? 10.68 -16.75 -19.312 1 85 133 TYR A O 1
ATOM 1048 N N . GLU A 1 134 ? 8.711 -16.75 -18.281 1 86.56 134 GLU A N 1
ATOM 1049 C CA . GLU A 1 134 ? 9.188 -17.641 -17.219 1 86.56 134 GLU A CA 1
ATOM 1050 C C . GLU A 1 134 ? 9.57 -19 -17.766 1 86.56 134 GLU A C 1
ATOM 1052 O O . GLU A 1 134 ? 10.586 -19.578 -17.375 1 86.56 134 GLU A O 1
ATOM 1057 N N . GLU A 1 135 ? 8.812 -19.484 -18.641 1 86.5 135 GLU A N 1
ATOM 1058 C CA . GLU A 1 135 ? 9.031 -20.844 -19.141 1 86.5 135 GLU A CA 1
ATOM 1059 C C . GLU A 1 135 ? 10.406 -20.969 -19.797 1 86.5 135 GLU A C 1
ATOM 1061 O O . GLU A 1 135 ? 11.18 -21.859 -19.438 1 86.5 135 GLU A O 1
ATOM 1066 N N . ALA A 1 136 ? 10.703 -20.125 -20.734 1 90.12 136 ALA A N 1
ATOM 1067 C CA . ALA A 1 136 ? 12 -20.141 -21.391 1 90.12 136 ALA A CA 1
ATOM 1068 C C . ALA A 1 136 ? 13.133 -19.938 -20.391 1 90.12 136 ALA A C 1
ATOM 1070 O O . ALA A 1 136 ? 14.18 -20.578 -20.484 1 90.12 136 ALA A O 1
ATOM 1071 N N . TRP A 1 137 ? 12.938 -19.047 -19.562 1 90.44 137 TRP A N 1
ATOM 1072 C CA . TRP A 1 137 ? 13.914 -18.719 -18.531 1 90.44 137 TRP A CA 1
ATOM 1073 C C . TRP A 1 137 ? 14.211 -19.938 -17.656 1 90.44 137 TRP A C 1
ATOM 1075 O O . TRP A 1 137 ? 15.367 -20.203 -17.328 1 90.44 137 TRP A O 1
ATOM 1085 N N . ILE A 1 138 ? 13.172 -20.672 -17.266 1 90.31 138 ILE A N 1
ATOM 1086 C CA . ILE A 1 138 ? 13.305 -21.875 -16.438 1 90.31 138 ILE A CA 1
ATOM 1087 C C . ILE A 1 138 ? 14.109 -22.938 -17.188 1 90.31 138 ILE A C 1
ATOM 1089 O O . ILE A 1 138 ? 15.031 -23.531 -16.625 1 90.31 138 ILE A O 1
ATOM 1093 N N . ASP A 1 139 ? 13.758 -23.094 -18.375 1 91.5 139 ASP A N 1
ATOM 1094 C CA . ASP A 1 139 ? 14.43 -24.094 -19.203 1 91.5 139 ASP A CA 1
ATOM 1095 C C . ASP A 1 139 ? 15.938 -23.844 -19.25 1 91.5 139 ASP A C 1
ATOM 1097 O O . ASP A 1 139 ? 16.734 -24.781 -19.188 1 91.5 139 ASP A O 1
ATOM 1101 N N . GLU A 1 140 ? 16.266 -22.641 -19.266 1 93.06 140 GLU A N 1
ATOM 1102 C CA . GLU A 1 140 ? 17.672 -22.25 -19.391 1 93.06 140 GLU A CA 1
ATOM 1103 C C . GLU A 1 140 ? 18.406 -22.422 -18.062 1 93.06 140 GLU A C 1
ATOM 1105 O O . GLU A 1 140 ? 19.641 -22.469 -18.031 1 93.06 140 GLU A O 1
ATOM 1110 N N . ARG A 1 141 ? 17.641 -22.578 -17.031 1 92.19 141 ARG A N 1
ATOM 1111 C CA . ARG A 1 141 ? 18.281 -22.5 -15.719 1 92.19 141 ARG A CA 1
ATOM 1112 C C . ARG A 1 141 ? 18.125 -23.812 -14.945 1 92.19 141 ARG A C 1
ATOM 1114 O O . ARG A 1 141 ? 18.453 -23.875 -13.766 1 92.19 141 ARG A O 1
ATOM 1121 N N . LEU A 1 142 ? 17.734 -24.844 -15.617 1 93.31 142 LEU A N 1
ATOM 1122 C CA . LEU A 1 142 ? 17.469 -26.125 -14.969 1 93.31 142 LEU A CA 1
ATOM 1123 C C . LEU A 1 142 ? 18.734 -26.672 -14.328 1 93.31 142 LEU A C 1
ATOM 1125 O O . LEU A 1 142 ? 18.703 -27.188 -13.211 1 93.31 142 LEU A O 1
ATOM 1129 N N . GLU A 1 143 ? 19.844 -26.531 -15.016 1 94.06 143 GLU A N 1
ATOM 1130 C CA . GLU A 1 143 ? 21.094 -27.047 -14.477 1 94.06 143 GLU A CA 1
ATOM 1131 C C . GLU A 1 143 ? 21.5 -26.281 -13.211 1 94.06 143 GLU A C 1
ATOM 1133 O O . GLU A 1 143 ? 22.016 -26.875 -12.266 1 94.06 143 GLU A O 1
ATOM 1138 N N . TYR A 1 144 ? 21.344 -25.016 -13.273 1 93.94 144 TYR A N 1
ATOM 1139 C CA . TYR A 1 144 ? 21.625 -24.219 -12.086 1 93.94 144 TYR A CA 1
ATOM 1140 C C . TYR A 1 144 ? 20.766 -24.641 -10.914 1 93.94 144 TYR A C 1
ATOM 1142 O O . TYR A 1 144 ? 21.234 -24.719 -9.781 1 93.94 144 TYR A O 1
ATOM 1150 N N . PHE A 1 145 ? 19.469 -24.922 -11.141 1 94.38 145 PHE A N 1
ATOM 1151 C CA . PHE A 1 145 ? 18.562 -25.359 -10.094 1 94.38 145 PHE A CA 1
ATOM 1152 C C . PHE A 1 145 ? 19.047 -26.656 -9.453 1 94.38 145 PHE A C 1
ATOM 1154 O O . PHE A 1 145 ? 19.031 -26.781 -8.227 1 94.38 145 PHE A O 1
ATOM 1161 N N . LYS A 1 146 ? 19.469 -27.484 -10.266 1 95.12 146 LYS A N 1
ATOM 1162 C CA . LYS A 1 146 ? 19.969 -28.766 -9.781 1 95.12 146 LYS A CA 1
ATOM 1163 C C . LYS A 1 146 ? 21.219 -28.578 -8.93 1 95.12 146 LYS A C 1
ATOM 1165 O O . LYS A 1 146 ? 21.375 -29.234 -7.891 1 95.12 146 LYS A O 1
ATOM 1170 N N . GLU A 1 147 ? 22.031 -27.734 -9.414 1 95.44 147 GLU A N 1
ATOM 1171 C CA . GLU A 1 147 ? 23.266 -27.453 -8.672 1 95.44 147 GLU A CA 1
ATOM 1172 C C . GLU A 1 147 ? 22.953 -26.891 -7.293 1 95.44 147 GLU A C 1
ATOM 1174 O O . GLU A 1 147 ? 23.562 -27.281 -6.297 1 95.44 147 GLU A O 1
ATOM 1179 N N . MET A 1 148 ? 22.047 -25.938 -7.234 1 94.19 148 MET A N 1
ATOM 1180 C CA . MET A 1 148 ? 21.688 -25.312 -5.965 1 94.19 148 MET A CA 1
ATOM 1181 C C . MET A 1 148 ? 21.031 -26.328 -5.031 1 94.19 148 MET A C 1
ATOM 1183 O O . MET A 1 148 ? 21.297 -26.328 -3.828 1 94.19 148 MET A O 1
ATOM 1187 N N . GLU A 1 149 ? 20.203 -27.156 -5.617 1 93.31 149 GLU A N 1
ATOM 1188 C CA . GLU A 1 149 ? 19.578 -28.219 -4.82 1 93.31 149 GLU A CA 1
ATOM 1189 C C . GLU A 1 149 ? 20.641 -29.156 -4.234 1 93.31 149 GLU A C 1
ATOM 1191 O O . GLU A 1 149 ? 20.578 -29.516 -3.062 1 93.31 149 GLU A O 1
ATOM 1196 N N . ALA A 1 150 ? 21.531 -29.484 -4.977 1 95.25 150 ALA A N 1
ATOM 1197 C CA . ALA A 1 150 ? 22.609 -30.391 -4.551 1 95.25 150 ALA A CA 1
ATOM 1198 C C . ALA A 1 150 ? 23.422 -29.781 -3.424 1 95.25 150 ALA A C 1
ATOM 1200 O O . ALA A 1 150 ? 23.969 -30.484 -2.574 1 95.25 150 ALA A O 1
ATOM 1201 N N . LYS A 1 151 ? 23.516 -28.531 -3.408 1 95.12 151 LYS A N 1
ATOM 1202 C CA . LYS A 1 151 ? 24.266 -27.828 -2.369 1 95.12 151 LYS A CA 1
ATOM 1203 C C . LYS A 1 151 ? 23.453 -27.719 -1.083 1 95.12 151 LYS A C 1
ATOM 1205 O O . LYS A 1 151 ? 23.922 -27.141 -0.094 1 95.12 151 LYS A O 1
ATOM 1210 N N . GLY A 1 152 ? 22.172 -28.141 -1.168 1 92.5 152 GLY A N 1
ATOM 1211 C CA . GLY A 1 152 ? 21.391 -28.25 0.051 1 92.5 152 GLY A CA 1
ATOM 1212 C C . GLY A 1 152 ? 20.344 -27.156 0.176 1 92.5 152 GLY A C 1
ATOM 1213 O O . GLY A 1 152 ? 19.719 -27.016 1.228 1 92.5 152 GLY A O 1
ATOM 1214 N N . LEU A 1 153 ? 20.188 -26.375 -0.803 1 91.88 153 LEU A N 1
ATOM 1215 C CA . LEU A 1 153 ? 19.156 -25.344 -0.759 1 91.88 153 LEU A CA 1
ATOM 1216 C C . LEU A 1 153 ? 17.797 -25.922 -1.087 1 91.88 153 LEU A C 1
ATOM 1218 O O . LEU A 1 153 ? 17.422 -26.047 -2.26 1 91.88 153 LEU A O 1
ATOM 1222 N N . GLU A 1 154 ? 17 -26.094 -0.118 1 90.88 154 GLU A N 1
ATOM 1223 C CA . GLU A 1 154 ? 15.734 -26.828 -0.213 1 90.88 154 GLU A CA 1
ATOM 1224 C C . GLU A 1 154 ? 14.742 -26.094 -1.108 1 90.88 154 GLU A C 1
ATOM 1226 O O . GLU A 1 154 ? 13.953 -26.719 -1.817 1 90.88 154 GLU A O 1
ATOM 1231 N N . ASP A 1 155 ? 14.734 -24.844 -1.093 1 91 155 ASP A N 1
ATOM 1232 C CA . ASP A 1 155 ? 13.812 -24.078 -1.908 1 91 155 ASP A CA 1
ATOM 1233 C C . ASP A 1 155 ? 14 -24.375 -3.393 1 91 155 ASP A C 1
ATOM 1235 O O . ASP A 1 155 ? 13.031 -24.391 -4.152 1 91 155 ASP A O 1
ATOM 1239 N N . PHE A 1 156 ? 15.227 -24.562 -3.791 1 91.75 156 PHE A N 1
ATOM 1240 C CA . PHE A 1 156 ? 15.492 -24.891 -5.184 1 91.75 156 PHE A CA 1
ATOM 1241 C C . PHE A 1 156 ? 14.992 -26.297 -5.516 1 91.75 156 PHE A C 1
ATOM 1243 O O . PHE A 1 156 ? 14.602 -26.578 -6.652 1 91.75 156 PHE A O 1
ATOM 1250 N N . GLY A 1 157 ? 15.094 -27.172 -4.527 1 90.56 157 GLY A N 1
ATOM 1251 C CA . GLY A 1 157 ? 14.492 -28.484 -4.723 1 90.56 157 GLY A CA 1
ATOM 1252 C C . GLY A 1 157 ? 13.008 -28.422 -5.004 1 90.56 157 GLY A C 1
ATOM 1253 O O . GLY A 1 157 ? 12.516 -29.094 -5.918 1 90.56 157 GLY A O 1
ATOM 1254 N N . ASP A 1 158 ? 12.305 -27.641 -4.234 1 91.69 158 ASP A N 1
ATOM 1255 C CA . ASP A 1 158 ? 10.867 -27.453 -4.434 1 91.69 158 ASP A CA 1
ATOM 1256 C C . ASP A 1 158 ? 10.578 -26.828 -5.797 1 91.69 158 ASP A C 1
ATOM 1258 O O . ASP A 1 158 ? 9.625 -27.219 -6.473 1 91.69 158 ASP A O 1
ATOM 1262 N N . LEU A 1 159 ? 11.43 -25.891 -6.156 1 91.5 159 LEU A N 1
ATOM 1263 C CA . LEU A 1 159 ? 11.297 -25.25 -7.461 1 91.5 159 LEU A CA 1
ATOM 1264 C C . LEU A 1 159 ? 11.445 -26.281 -8.578 1 91.5 159 LEU A C 1
ATOM 1266 O O . LEU A 1 159 ? 10.633 -26.312 -9.508 1 91.5 159 LEU A O 1
ATOM 1270 N N . LEU A 1 160 ? 12.43 -27.109 -8.461 1 92.31 160 LEU A N 1
ATOM 1271 C CA . LEU A 1 160 ? 12.68 -28.156 -9.461 1 92.31 160 LEU A CA 1
ATOM 1272 C C . LEU A 1 160 ? 11.492 -29.094 -9.57 1 92.31 160 LEU A C 1
ATOM 1274 O O . LEU A 1 160 ? 11.078 -29.453 -10.68 1 92.31 160 LEU A O 1
ATOM 1278 N N . LYS A 1 161 ? 10.953 -29.453 -8.461 1 92.19 161 LYS A N 1
ATOM 1279 C CA . LYS A 1 161 ? 9.797 -30.344 -8.445 1 92.19 161 LYS A CA 1
ATOM 1280 C C . LYS A 1 161 ? 8.602 -29.688 -9.141 1 92.19 161 LYS A C 1
ATOM 1282 O O . LYS A 1 161 ? 7.824 -30.359 -9.812 1 92.19 161 LYS A O 1
ATOM 1287 N N . GLU A 1 162 ? 8.469 -28.469 -9.016 1 91.19 162 GLU A N 1
ATOM 1288 C CA . GLU A 1 162 ? 7.352 -27.719 -9.586 1 91.19 162 GLU A CA 1
ATOM 1289 C C . GLU A 1 162 ? 7.492 -27.578 -11.102 1 91.19 162 GLU A C 1
ATOM 1291 O O . GLU A 1 162 ? 6.508 -27.703 -11.836 1 91.19 162 GLU A O 1
ATOM 1296 N N . VAL A 1 163 ? 8.672 -27.344 -11.625 1 89.56 163 VAL A N 1
ATOM 1297 C CA . VAL A 1 163 ? 8.805 -26.953 -13.023 1 89.56 163 VAL A CA 1
ATOM 1298 C C . VAL A 1 163 ? 9.039 -28.188 -13.883 1 89.56 163 VAL A C 1
ATOM 1300 O O . VAL A 1 163 ? 8.914 -28.141 -15.109 1 89.56 163 VAL A O 1
ATOM 1303 N N . GLN A 1 164 ? 9.547 -29.188 -13.312 1 83.12 164 GLN A N 1
ATOM 1304 C CA . GLN A 1 164 ? 9.758 -30.422 -14.062 1 83.12 164 GLN A CA 1
ATOM 1305 C C . GLN A 1 164 ? 8.477 -31.25 -14.141 1 83.12 164 GLN A C 1
ATOM 1307 O O . GLN A 1 164 ? 8.453 -32.312 -14.742 1 83.12 164 GLN A O 1
ATOM 1312 N N . LYS A 1 165 ? 7.457 -30.75 -13.648 1 73.38 165 LYS A N 1
ATOM 131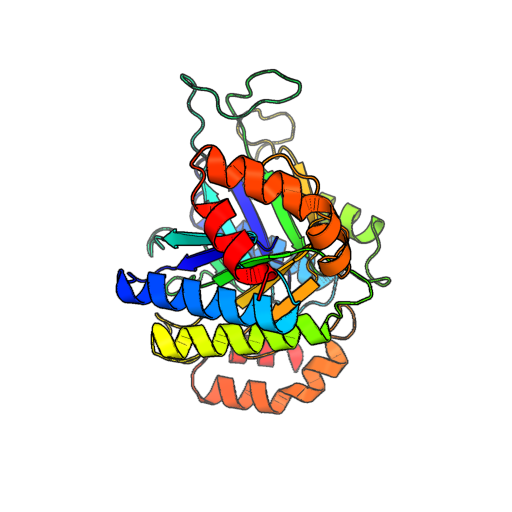3 C CA . LYS A 1 165 ? 6.18 -31.438 -13.812 1 73.38 165 LYS A CA 1
ATOM 1314 C C . LYS A 1 165 ? 5.602 -31.188 -15.203 1 73.38 165 LYS A C 1
ATOM 1316 O O . LYS A 1 165 ? 5.832 -30.125 -15.797 1 73.38 165 LYS A O 1
ATOM 1321 N N . MET B 1 1 ? -6.621 6.371 -5.902 1 75.44 1 MET B N 1
ATOM 1322 C CA . MET B 1 1 ? -6.551 6.012 -4.488 1 75.44 1 MET B CA 1
ATOM 1323 C C . MET B 1 1 ? -5.121 6.137 -3.965 1 75.44 1 MET B C 1
ATOM 1325 O O . MET B 1 1 ? -4.348 5.184 -4.027 1 75.44 1 MET B O 1
ATOM 1329 N N . PRO B 1 2 ? -4.941 7.223 -3.592 1 93.75 2 PRO B N 1
ATOM 1330 C CA . PRO B 1 2 ? -3.596 7.469 -3.072 1 93.75 2 PRO B CA 1
ATOM 1331 C C . PRO B 1 2 ? -3.422 6.992 -1.632 1 93.75 2 PRO B C 1
ATOM 1333 O O . PRO B 1 2 ? -4.352 7.094 -0.828 1 93.75 2 PRO B O 1
ATOM 1336 N N . PHE B 1 3 ? -2.287 6.344 -1.354 1 96.31 3 PHE B N 1
ATOM 1337 C CA . PHE B 1 3 ? -1.844 5.961 -0.019 1 96.31 3 PHE B CA 1
ATOM 1338 C C . PHE B 1 3 ? -0.596 6.738 0.382 1 96.31 3 PHE B C 1
ATOM 1340 O O . PHE B 1 3 ? 0.499 6.461 -0.111 1 96.31 3 PHE B O 1
ATOM 1347 N N . TYR B 1 4 ? -0.793 7.672 1.321 1 98.38 4 TYR B N 1
ATOM 1348 C CA . TYR B 1 4 ? 0.3 8.5 1.821 1 98.38 4 TYR B CA 1
ATOM 1349 C C . TYR B 1 4 ? 0.893 7.906 3.094 1 98.38 4 TYR B C 1
ATOM 1351 O O . TYR B 1 4 ? 0.196 7.758 4.102 1 98.38 4 TYR B O 1
ATOM 1359 N N . GLU B 1 5 ? 2.119 7.617 3.078 1 97.88 5 GLU B N 1
ATOM 1360 C CA . GLU B 1 5 ? 2.867 7.211 4.266 1 97.88 5 GLU B CA 1
ATOM 1361 C C . GLU B 1 5 ? 3.764 8.336 4.766 1 97.88 5 GLU B C 1
ATOM 1363 O O . GLU B 1 5 ? 4.676 8.773 4.062 1 97.88 5 GLU B O 1
ATOM 1368 N N . ILE B 1 6 ? 3.498 8.766 5.969 1 97.88 6 ILE B N 1
ATOM 1369 C CA . ILE B 1 6 ? 4.285 9.828 6.59 1 97.88 6 ILE B CA 1
ATOM 1370 C C . ILE B 1 6 ? 5.215 9.227 7.645 1 97.88 6 ILE B C 1
ATOM 1372 O O . ILE B 1 6 ? 4.766 8.82 8.719 1 97.88 6 ILE B O 1
ATOM 1376 N N . HIS B 1 7 ? 6.484 9.172 7.352 1 96.62 7 HIS B N 1
ATOM 1377 C CA . HIS B 1 7 ? 7.531 8.789 8.297 1 96.62 7 HIS B CA 1
ATOM 1378 C C . HIS B 1 7 ? 8.062 10 9.047 1 96.62 7 HIS B C 1
ATOM 1380 O O . HIS B 1 7 ? 8.469 10.992 8.43 1 96.62 7 HIS B O 1
ATOM 1386 N N . HIS B 1 8 ? 8.039 9.891 10.367 1 95.06 8 HIS B N 1
ATOM 1387 C CA . HIS B 1 8 ? 8.422 11.078 11.117 1 95.06 8 HIS B CA 1
ATOM 1388 C C . HIS B 1 8 ? 9.289 10.719 12.32 1 95.06 8 HIS B C 1
ATOM 1390 O O . HIS B 1 8 ? 9.008 9.742 13.023 1 95.06 8 HIS B O 1
ATOM 1396 N N . SER B 1 9 ? 10.336 11.43 12.547 1 92.62 9 SER B N 1
ATOM 1397 C CA . SER B 1 9 ? 11.281 11.188 13.633 1 92.62 9 SER B CA 1
ATOM 1398 C C . SER B 1 9 ? 11.031 12.125 14.805 1 92.62 9 SER B C 1
ATOM 1400 O O . SER B 1 9 ? 11.789 12.125 15.781 1 92.62 9 SER B O 1
ATOM 1402 N N . LEU B 1 10 ? 10.117 13.016 14.758 1 92.25 10 LEU B N 1
ATOM 1403 C CA . LEU B 1 10 ? 9.688 13.867 15.859 1 92.25 10 LEU B CA 1
ATOM 1404 C C . LEU B 1 10 ? 8.297 13.469 16.344 1 92.25 10 LEU B C 1
ATOM 1406 O O . LEU B 1 10 ? 7.492 12.945 15.57 1 92.25 10 LEU B O 1
ATOM 1410 N N . PRO B 1 11 ? 8.062 13.688 17.609 1 92.19 11 PRO B N 1
ATOM 1411 C CA . PRO B 1 11 ? 6.695 13.445 18.062 1 92.19 11 PRO B CA 1
ATOM 1412 C C . PRO B 1 11 ? 5.684 14.398 17.438 1 92.19 11 PRO B C 1
ATOM 1414 O O . PRO B 1 11 ? 5.984 15.586 17.234 1 92.19 11 PRO B O 1
ATOM 1417 N N . LEU B 1 12 ? 4.602 13.898 17 1 94.62 12 LEU B N 1
ATOM 1418 C CA . LEU B 1 12 ? 3.482 14.703 16.516 1 94.62 12 LEU B CA 1
ATOM 1419 C C . LEU B 1 12 ? 2.273 14.57 17.438 1 94.62 12 LEU B C 1
ATOM 1421 O O . LEU B 1 12 ? 1.974 13.477 17.922 1 94.62 12 LEU B O 1
ATOM 1425 N N . THR B 1 13 ? 1.632 15.711 17.703 1 95.19 13 THR B N 1
ATOM 1426 C CA . THR B 1 13 ? 0.408 15.68 18.5 1 95.19 13 THR B CA 1
ATOM 1427 C C . THR B 1 13 ? -0.761 15.148 17.672 1 95.19 13 THR B C 1
ATOM 1429 O O . THR B 1 13 ? -0.708 15.148 16.438 1 95.19 13 THR B O 1
ATOM 1432 N N . ASN B 1 14 ? -1.832 14.797 18.375 1 94.5 14 ASN B N 1
ATOM 1433 C CA . ASN B 1 14 ? -3.041 14.359 17.688 1 94.5 14 ASN B CA 1
ATOM 1434 C C . ASN B 1 14 ? -3.592 15.438 16.766 1 94.5 14 ASN B C 1
ATOM 1436 O O . ASN B 1 14 ? -4.09 15.141 15.68 1 94.5 14 ASN B O 1
ATOM 1440 N N . SER B 1 15 ? -3.498 16.641 17.25 1 95.81 15 SER B N 1
ATOM 1441 C CA . SER B 1 15 ? -3.965 17.75 16.438 1 95.81 15 SER B CA 1
ATOM 1442 C C . SER B 1 15 ? -3.137 17.875 15.156 1 95.81 15 SER B C 1
ATOM 1444 O O . SER B 1 15 ? -3.682 18.141 14.078 1 95.81 15 SER B O 1
ATOM 1446 N N . GLU B 1 16 ? -1.834 17.703 15.242 1 97 16 GLU B N 1
ATOM 1447 C CA . GLU B 1 16 ? -0.948 17.812 14.086 1 97 16 GLU B CA 1
ATOM 1448 C C . GLU B 1 16 ? -1.2 16.703 13.078 1 97 16 GLU B C 1
ATOM 1450 O O . GLU B 1 16 ? -1.312 16.953 11.883 1 97 16 GLU B O 1
ATOM 1455 N N . THR B 1 17 ? -1.28 15.477 13.578 1 96.75 17 THR B N 1
ATOM 1456 C CA . THR B 1 17 ? -1.535 14.375 12.656 1 96.75 17 THR B CA 1
ATOM 1457 C C . THR B 1 17 ? -2.895 14.531 11.984 1 96.75 17 THR B C 1
ATOM 1459 O O . THR B 1 17 ? -3.031 14.297 10.781 1 96.75 17 THR B O 1
ATOM 1462 N N . GLY B 1 18 ? -3.885 14.93 12.711 1 96.75 18 GLY B N 1
ATOM 1463 C CA . GLY B 1 18 ? -5.199 15.172 12.133 1 96.75 18 GLY B CA 1
ATOM 1464 C C . GLY B 1 18 ? -5.188 16.25 11.07 1 96.75 18 GLY B C 1
ATOM 1465 O O . GLY B 1 18 ? -5.793 16.094 10.008 1 96.75 18 GLY B O 1
ATOM 1466 N N . SER B 1 19 ? -4.52 17.312 11.375 1 98.06 19 SER B N 1
ATOM 1467 C CA . SER B 1 19 ? -4.438 18.438 10.438 1 98.06 19 SER B CA 1
ATOM 1468 C C . SER B 1 19 ? -3.697 18.031 9.172 1 98.06 19 SER B C 1
ATOM 1470 O O . SER B 1 19 ? -4.141 18.344 8.062 1 98.06 19 SER B O 1
ATOM 1472 N N . LEU B 1 20 ? -2.561 17.359 9.305 1 98.5 20 LEU B N 1
ATOM 1473 C CA . LEU B 1 20 ? -1.809 16.891 8.148 1 98.5 20 LEU B CA 1
ATOM 1474 C C . LEU B 1 20 ? -2.664 15.969 7.277 1 98.5 20 LEU B C 1
ATOM 1476 O O . LEU B 1 20 ? -2.729 16.141 6.059 1 98.5 20 LEU B O 1
ATOM 1480 N N . ALA B 1 21 ? -3.297 15.047 7.906 1 98.19 21 ALA B N 1
ATOM 1481 C CA . ALA B 1 21 ? -4.129 14.094 7.168 1 98.19 21 ALA B CA 1
ATOM 1482 C C . ALA B 1 21 ? -5.227 14.812 6.391 1 98.19 21 ALA B C 1
ATOM 1484 O O . ALA B 1 21 ? -5.453 14.523 5.215 1 98.19 21 ALA B O 1
ATOM 1485 N N . LYS B 1 22 ? -5.875 15.734 7.02 1 98.19 22 LYS B N 1
ATOM 1486 C CA . LYS B 1 22 ? -6.969 16.469 6.395 1 98.19 22 LYS B CA 1
ATOM 1487 C C . LYS B 1 22 ? -6.465 17.312 5.227 1 98.19 22 LYS B C 1
ATOM 1489 O O . LYS B 1 22 ? -7.031 17.266 4.133 1 98.19 22 LYS B O 1
ATOM 1494 N N . LYS B 1 23 ? -5.469 18.031 5.441 1 98.69 23 LYS B N 1
ATOM 1495 C CA . LYS B 1 23 ? -4.98 18.969 4.426 1 98.69 23 LYS B CA 1
ATOM 1496 C C . LYS B 1 23 ? -4.395 18.219 3.23 1 98.69 23 LYS B C 1
ATOM 1498 O O . LYS B 1 23 ? -4.602 18.609 2.082 1 98.69 23 LYS B O 1
ATOM 1503 N N . ILE B 1 24 ? -3.637 17.156 3.471 1 98.62 24 ILE B N 1
ATOM 1504 C CA . ILE B 1 24 ? -3.084 16.359 2.383 1 98.62 24 ILE B CA 1
ATOM 1505 C C . ILE B 1 24 ? -4.219 15.727 1.58 1 98.62 24 ILE B C 1
ATOM 1507 O O . ILE B 1 24 ? -4.176 15.695 0.347 1 98.62 24 ILE B O 1
ATOM 1511 N N . THR B 1 25 ? -5.223 15.266 2.258 1 98.25 25 THR B N 1
ATOM 1512 C CA . THR B 1 25 ? -6.398 14.719 1.59 1 98.25 25 THR B CA 1
ATOM 1513 C C . THR B 1 25 ? -7.047 15.766 0.691 1 98.25 25 THR B C 1
ATOM 1515 O O . THR B 1 25 ? -7.324 15.508 -0.48 1 98.25 25 THR B O 1
ATOM 1518 N N . GLU B 1 26 ? -7.23 16.906 1.208 1 98.12 26 GLU B N 1
ATOM 1519 C CA . GLU B 1 26 ? -7.859 17.984 0.454 1 98.12 26 GLU B CA 1
ATOM 1520 C C . GLU B 1 26 ? -7.035 18.359 -0.776 1 98.12 26 GLU B C 1
ATOM 1522 O O . GLU B 1 26 ? -7.586 18.578 -1.857 1 98.12 26 GLU B O 1
ATOM 1527 N N . LEU B 1 27 ? -5.762 18.484 -0.587 1 98.25 27 LEU B N 1
ATOM 1528 C CA . LEU B 1 27 ? -4.879 18.812 -1.7 1 98.25 27 LEU B CA 1
ATOM 1529 C C . LEU B 1 27 ? -5.012 17.797 -2.822 1 98.25 27 LEU B C 1
ATOM 1531 O O . LEU B 1 27 ? -5.156 18.172 -3.99 1 98.25 27 LEU B O 1
ATOM 1535 N N . HIS B 1 28 ? -4.938 16.516 -2.49 1 97.69 28 HIS B N 1
ATOM 1536 C CA . HIS B 1 28 ? -4.988 15.461 -3.506 1 97.69 28 HIS B CA 1
ATOM 1537 C C . HIS B 1 28 ? -6.336 15.453 -4.219 1 97.69 28 HIS B C 1
ATOM 1539 O O . HIS B 1 28 ? -6.391 15.328 -5.445 1 97.69 28 HIS B O 1
ATOM 1545 N N . CYS B 1 29 ? -7.375 15.555 -3.42 1 94.94 29 CYS B N 1
ATOM 1546 C CA . CYS B 1 29 ? -8.727 15.547 -3.98 1 94.94 29 CYS B CA 1
ATOM 1547 C C . CYS B 1 29 ? -8.906 16.703 -4.961 1 94.94 29 CYS B C 1
ATOM 1549 O O . CYS B 1 29 ? -9.484 16.516 -6.035 1 94.94 29 CYS B O 1
ATOM 1551 N N . THR B 1 30 ? -8.484 17.844 -4.523 1 94.88 30 THR B N 1
ATOM 1552 C CA . THR B 1 30 ? -8.625 19.031 -5.363 1 94.88 30 THR B CA 1
ATOM 1553 C C . THR B 1 30 ? -7.816 18.875 -6.648 1 94.88 30 THR B C 1
ATOM 1555 O O . THR B 1 30 ? -8.32 19.156 -7.742 1 94.88 30 THR B O 1
ATOM 1558 N N . LYS B 1 31 ? -6.609 18.422 -6.594 1 94.25 31 LYS B N 1
ATOM 1559 C CA . LYS B 1 31 ? -5.703 18.344 -7.734 1 94.25 31 LYS B CA 1
ATOM 1560 C C . LYS B 1 31 ? -6.18 17.297 -8.742 1 94.25 31 LYS B C 1
ATOM 1562 O O . LYS B 1 31 ? -6.09 17.516 -9.953 1 94.25 31 LYS B O 1
ATOM 1567 N N . PHE B 1 32 ? -6.723 16.172 -8.289 1 92.31 32 PHE B N 1
ATOM 1568 C CA . PHE B 1 32 ? -6.953 15.062 -9.195 1 92.31 32 PHE B CA 1
ATOM 1569 C C . PHE B 1 32 ? -8.422 14.664 -9.203 1 92.31 32 PHE B C 1
ATOM 1571 O O . PHE B 1 32 ? -8.789 13.625 -9.766 1 92.31 32 PHE B O 1
ATOM 1578 N N . THR B 1 33 ? -9.273 15.398 -8.523 1 88.5 33 THR B N 1
ATOM 1579 C CA . THR B 1 33 ? -10.703 15.125 -8.461 1 88.5 33 THR B CA 1
ATOM 1580 C C . THR B 1 33 ? -10.969 13.727 -7.914 1 88.5 33 THR B C 1
ATOM 1582 O O . THR B 1 33 ? -11.844 13.016 -8.414 1 88.5 33 THR B O 1
ATOM 1585 N N . THR B 1 34 ? -10.18 13.328 -7.062 1 90.06 34 THR B N 1
ATOM 1586 C CA . THR B 1 34 ? -10.32 12.055 -6.375 1 90.06 34 THR B CA 1
ATOM 1587 C C . THR B 1 34 ? -11.266 12.18 -5.188 1 90.06 34 THR B C 1
ATOM 1589 O O . THR B 1 34 ? -11.102 13.07 -4.352 1 90.06 34 THR B O 1
ATOM 1592 N N . PRO B 1 35 ? -12.305 11.336 -5.105 1 91.88 35 PRO B N 1
ATOM 1593 C CA . PRO B 1 35 ? -13.102 11.375 -3.873 1 91.88 35 PRO B CA 1
ATOM 1594 C C . PRO B 1 35 ? -12.258 11.133 -2.621 1 91.88 35 PRO B C 1
ATOM 1596 O O . PRO B 1 35 ? -11.336 10.312 -2.641 1 91.88 35 PRO B O 1
ATOM 1599 N N . ALA B 1 36 ? -12.539 11.828 -1.529 1 94.06 36 ALA B N 1
ATOM 1600 C CA . ALA B 1 36 ? -11.797 11.727 -0.277 1 94.06 36 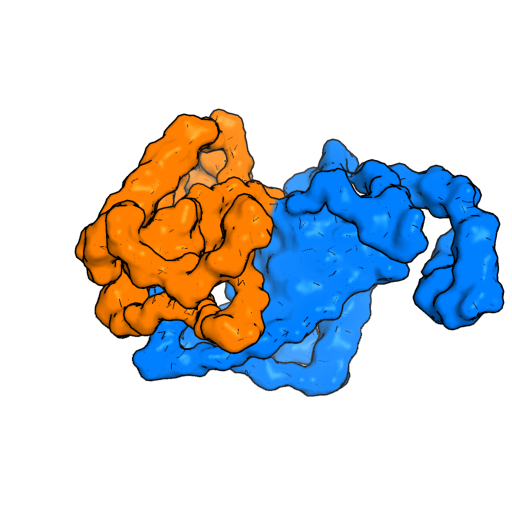ALA B CA 1
ATOM 1601 C C . ALA B 1 36 ? -11.812 10.305 0.263 1 94.06 36 ALA B C 1
ATOM 1603 O O . ALA B 1 36 ? -10.836 9.852 0.867 1 94.06 36 ALA B O 1
ATOM 1604 N N . PHE B 1 37 ? -12.859 9.602 -0.053 1 90.06 37 PHE B N 1
ATOM 1605 C CA . PHE B 1 37 ? -13.078 8.219 0.358 1 90.06 37 PHE B CA 1
ATOM 1606 C C . PHE B 1 37 ? -11.875 7.352 0.003 1 90.06 37 PHE B C 1
ATOM 1608 O O . PHE B 1 37 ? -11.555 6.406 0.723 1 90.06 37 PHE B O 1
ATOM 1615 N N . PHE B 1 38 ? -11.156 7.691 -0.972 1 92.38 38 PHE B N 1
ATOM 1616 C CA . PHE B 1 38 ? -10.102 6.832 -1.5 1 92.38 38 PHE B CA 1
ATOM 1617 C C . PHE B 1 38 ? -8.742 7.254 -0.959 1 92.38 38 PHE B C 1
ATOM 1619 O O . PHE B 1 38 ? -7.742 6.566 -1.178 1 92.38 38 PHE B O 1
ATOM 1626 N N . VAL B 1 39 ? -8.656 8.328 -0.279 1 95.19 39 VAL B N 1
ATOM 1627 C CA . VAL B 1 39 ? -7.367 8.852 0.17 1 95.19 39 VAL B CA 1
ATOM 1628 C C . VAL B 1 39 ? -7.043 8.297 1.559 1 95.19 39 VAL B C 1
ATOM 1630 O O . VAL B 1 39 ? -7.82 8.477 2.5 1 95.19 39 VAL B O 1
ATOM 1633 N N . HIS B 1 40 ? -5.895 7.645 1.669 1 96.25 40 HIS B N 1
ATOM 1634 C CA . HIS B 1 40 ? -5.418 7.082 2.928 1 96.25 40 HIS B CA 1
ATOM 1635 C C . HIS B 1 40 ? -4.109 7.734 3.365 1 96.25 40 HIS B C 1
ATOM 1637 O O . HIS B 1 40 ? -3.244 8.016 2.533 1 96.2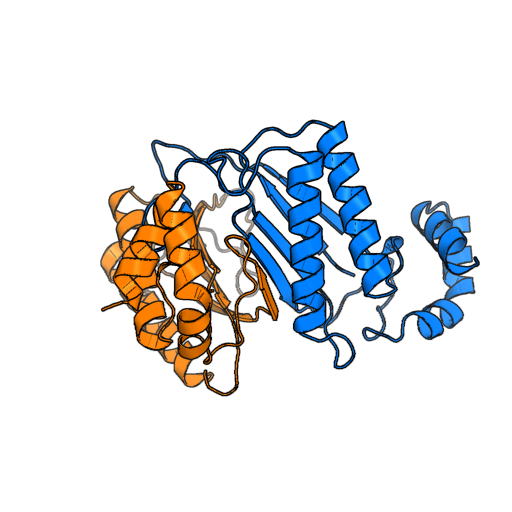5 40 HIS B O 1
ATOM 1643 N N . VAL B 1 41 ? -4.016 7.961 4.656 1 97.5 41 VAL B N 1
ATOM 1644 C CA . VAL B 1 41 ? -2.789 8.5 5.23 1 97.5 41 VAL B CA 1
ATOM 1645 C C . VAL B 1 41 ? -2.371 7.66 6.438 1 97.5 41 VAL B C 1
ATOM 1647 O O . VAL B 1 41 ? -3.189 7.367 7.309 1 97.5 41 VAL B O 1
ATOM 1650 N N . LYS B 1 42 ? -1.173 7.266 6.504 1 96.69 42 LYS B N 1
ATOM 1651 C CA . LYS B 1 42 ? -0.603 6.5 7.605 1 96.69 42 LYS B CA 1
ATOM 1652 C C . LYS B 1 42 ? 0.624 7.195 8.188 1 96.69 42 LYS B C 1
ATOM 1654 O O . LYS B 1 42 ? 1.505 7.633 7.441 1 96.69 42 LYS B O 1
ATOM 1659 N N . PHE B 1 43 ? 0.663 7.348 9.492 1 96.12 43 PHE B N 1
ATOM 1660 C CA . PHE B 1 43 ? 1.817 7.906 10.188 1 96.12 43 PHE B CA 1
ATOM 1661 C C . PHE B 1 43 ? 2.68 6.797 10.781 1 96.12 43 PHE B C 1
ATOM 1663 O O . PHE B 1 43 ? 2.164 5.887 11.438 1 96.12 43 PHE B O 1
ATOM 1670 N N . THR B 1 44 ? 3.953 6.867 10.539 1 93.38 44 THR B N 1
ATOM 1671 C CA . THR B 1 44 ? 4.906 5.887 11.039 1 93.38 44 THR B CA 1
ATOM 1672 C C . THR B 1 44 ? 6.051 6.574 11.781 1 93.38 44 THR B C 1
ATOM 1674 O O . THR B 1 44 ? 6.938 7.156 11.156 1 93.38 44 THR B O 1
ATOM 1677 N N . PRO B 1 45 ? 6.012 6.445 13.055 1 92.19 45 PRO B N 1
ATOM 1678 C CA . PRO B 1 45 ? 7.137 7.02 13.797 1 92.19 45 PRO B CA 1
ATOM 1679 C C . PRO B 1 45 ? 8.461 6.324 13.492 1 92.19 45 PRO B C 1
ATOM 1681 O O . PRO B 1 45 ? 8.492 5.105 13.32 1 92.19 45 PRO B O 1
ATOM 1684 N N . GLN B 1 46 ? 9.406 7.188 13.32 1 89.19 46 GLN B N 1
ATOM 1685 C CA . GLN B 1 46 ? 10.781 6.715 13.203 1 89.19 46 GLN B CA 1
ATOM 1686 C C . GLN B 1 46 ? 11.562 6.977 14.484 1 89.19 46 GLN B C 1
ATOM 1688 O O . GLN B 1 46 ? 11.297 7.949 15.195 1 89.19 46 GLN B O 1
ATOM 1693 N N . ASN B 1 47 ? 12.344 6.02 14.883 1 82.25 47 ASN B N 1
ATOM 1694 C CA . ASN B 1 47 ? 13.172 6.18 16.078 1 82.25 47 ASN B CA 1
ATOM 1695 C C . ASN B 1 47 ? 14.656 6.152 15.727 1 82.25 47 ASN B C 1
ATOM 1697 O O . ASN B 1 47 ? 15.32 5.129 15.914 1 82.25 47 ASN B O 1
ATOM 1701 N N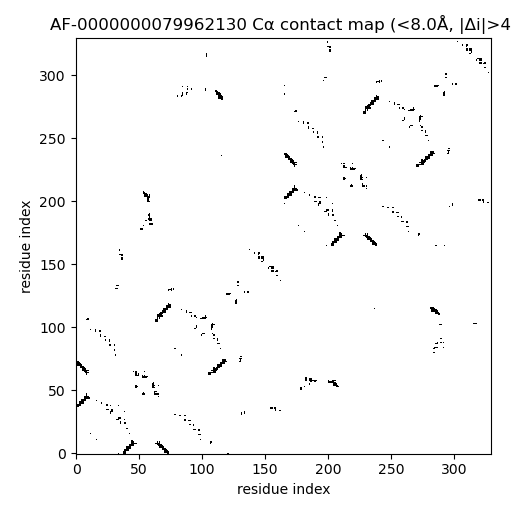 . PRO B 1 48 ? 15.078 7.277 15.367 1 75.75 48 PRO B N 1
ATOM 1702 C CA . PRO B 1 48 ? 16.516 7.285 15.055 1 75.75 48 PRO B CA 1
ATOM 1703 C C . PRO B 1 48 ? 17.391 7.121 16.297 1 75.75 48 PRO B C 1
ATOM 1705 O O . PRO B 1 48 ? 17.062 7.656 17.359 1 75.75 48 PRO B O 1
ATOM 1708 N N . SER B 1 49 ? 18.156 6.105 16.281 1 77 49 SER B N 1
ATOM 1709 C CA . SER B 1 49 ? 19.141 5.91 17.328 1 77 49 SER B CA 1
ATOM 1710 C C . SER B 1 49 ? 20.469 6.555 16.984 1 77 49 SER B C 1
ATOM 1712 O O . SER B 1 49 ? 21 6.328 15.891 1 77 49 SER B O 1
ATOM 1714 N N . THR B 1 50 ? 20.844 7.352 17.906 1 77.44 50 THR B N 1
ATOM 1715 C CA . THR B 1 50 ? 22.141 7.98 17.703 1 77.44 50 THR B CA 1
ATOM 1716 C C . THR B 1 50 ? 23.281 6.961 17.844 1 77.44 50 THR B C 1
ATOM 1718 O O . THR B 1 50 ? 24.359 7.141 17.281 1 77.44 50 THR B O 1
ATOM 1721 N N . GLU B 1 51 ? 23.078 5.922 18.516 1 85.38 51 GLU B N 1
ATOM 1722 C CA . GLU B 1 51 ? 24.109 4.906 18.734 1 85.38 51 GLU B CA 1
ATOM 1723 C C . GLU B 1 51 ? 24.25 3.992 17.531 1 85.38 51 GLU B C 1
ATOM 1725 O O . GLU B 1 51 ? 25.375 3.602 17.172 1 85.38 51 GLU B O 1
ATOM 1730 N N . THR B 1 52 ? 23.266 3.666 16.859 1 89.19 52 THR B N 1
ATOM 1731 C CA . THR B 1 52 ? 23.25 2.842 15.656 1 89.19 52 THR B CA 1
ATOM 1732 C C . THR B 1 52 ? 22.453 3.52 14.547 1 89.19 52 THR B C 1
ATOM 1734 O O . THR B 1 52 ? 21.266 3.23 14.367 1 89.19 52 THR B O 1
ATOM 1737 N N . PRO B 1 53 ? 23.25 4.348 13.875 1 86.25 53 PRO B N 1
ATOM 1738 C CA . PRO B 1 53 ? 22.531 5.086 12.828 1 86.25 53 PRO B CA 1
ATOM 1739 C C . PRO B 1 53 ? 21.859 4.168 11.812 1 86.25 53 PRO B C 1
ATOM 1741 O O . PRO B 1 53 ? 22.422 3.146 11.422 1 86.25 53 PRO B O 1
ATOM 1744 N N . THR B 1 54 ? 20.703 4.539 11.43 1 87.44 54 THR B N 1
ATOM 1745 C CA . THR B 1 54 ? 19.938 3.709 10.508 1 87.44 54 THR B CA 1
ATOM 1746 C C . THR B 1 54 ? 19.594 4.484 9.234 1 87.44 54 THR B C 1
ATOM 1748 O O . THR B 1 54 ? 19.047 3.92 8.289 1 87.44 54 THR B O 1
ATOM 1751 N N . TYR B 1 55 ? 19.906 5.727 9.25 1 90.44 55 TYR B N 1
ATOM 1752 C CA . TYR B 1 55 ? 19.594 6.566 8.102 1 90.44 55 TYR B CA 1
ATOM 1753 C C . TYR B 1 55 ? 20.812 7.363 7.648 1 90.44 55 TYR B C 1
ATOM 1755 O O . TYR B 1 55 ? 21.484 7.98 8.469 1 90.44 55 TYR B O 1
ATOM 1763 N N . PHE B 1 56 ? 21.062 7.219 6.367 1 92.44 56 PHE B N 1
ATOM 1764 C CA . PHE B 1 56 ? 22.266 7.824 5.805 1 92.44 56 PHE B CA 1
ATOM 1765 C C . PHE B 1 56 ? 21.938 8.625 4.551 1 92.44 56 PHE B C 1
ATOM 1767 O O . PHE B 1 56 ? 21.094 8.211 3.746 1 92.44 56 PHE B O 1
ATOM 1774 N N . ILE B 1 57 ? 22.516 9.812 4.457 1 90.56 57 ILE B N 1
ATOM 1775 C CA . ILE B 1 57 ? 22.469 10.633 3.254 1 90.56 57 ILE B CA 1
ATOM 1776 C C . ILE B 1 57 ? 23.875 10.883 2.742 1 90.56 57 ILE B C 1
ATOM 1778 O O . ILE B 1 57 ? 24.766 11.25 3.516 1 90.56 57 ILE B O 1
ATOM 1782 N N . ALA B 1 58 ? 24.047 10.523 1.372 1 93.94 58 ALA B N 1
ATOM 1783 C CA . ALA B 1 58 ? 25.359 10.711 0.743 1 93.94 58 ALA B CA 1
ATOM 1784 C C . ALA B 1 58 ? 26.438 9.93 1.479 1 93.94 58 ALA B C 1
ATOM 1786 O O . ALA B 1 58 ? 27.562 10.406 1.627 1 93.94 58 ALA B O 1
ATOM 1787 N N . GLY B 1 59 ? 26.109 8.867 2.09 1 92.94 59 GLY B N 1
ATOM 1788 C CA . GLY B 1 59 ? 27.047 7.98 2.762 1 92.94 59 GLY B CA 1
ATOM 1789 C C . GLY B 1 59 ? 27.359 8.414 4.184 1 92.94 59 GLY B C 1
ATOM 1790 O O . GLY B 1 59 ? 28.219 7.812 4.844 1 92.94 59 GLY B O 1
ATOM 1791 N N . LYS B 1 60 ? 26.641 9.414 4.652 1 90.62 60 LYS B N 1
ATOM 1792 C CA . LYS B 1 60 ? 26.859 9.922 6.004 1 90.62 60 LYS B CA 1
ATOM 1793 C C . LYS B 1 60 ? 25.609 9.734 6.863 1 90.62 60 LYS B C 1
ATOM 1795 O O . LYS B 1 60 ? 24.5 9.969 6.402 1 90.62 60 LYS B O 1
ATOM 1800 N N . ALA B 1 61 ? 25.891 9.289 8.133 1 89.38 61 ALA B N 1
ATOM 1801 C CA . ALA B 1 61 ? 24.781 9.086 9.062 1 89.38 61 ALA B CA 1
ATOM 1802 C C . ALA B 1 61 ? 23.984 10.367 9.258 1 89.38 61 ALA B C 1
ATOM 1804 O O . ALA B 1 61 ? 24.562 11.445 9.438 1 89.38 61 ALA B O 1
ATOM 1805 N N . HIS B 1 62 ? 22.734 10.305 9.102 1 86.56 62 HIS B N 1
ATOM 1806 C CA . HIS B 1 62 ? 21.797 11.398 9.383 1 86.56 62 HIS B CA 1
ATOM 1807 C C . HIS B 1 62 ? 21.062 11.164 10.688 1 86.56 62 HIS B C 1
ATOM 1809 O O . HIS B 1 62 ? 20.109 10.383 10.734 1 86.56 62 HIS B O 1
ATOM 1815 N N . LEU B 1 63 ? 21.281 11.852 11.719 1 83 63 LEU B N 1
ATOM 1816 C CA . LEU B 1 63 ? 20.953 11.438 13.078 1 83 63 LEU B CA 1
ATOM 1817 C C . LEU B 1 63 ? 19.75 12.211 13.602 1 83 63 LEU B C 1
ATOM 1819 O O . LEU B 1 63 ? 19.188 11.859 14.641 1 83 63 LEU B O 1
ATOM 1823 N N . LYS B 1 64 ? 19.328 13.211 12.977 1 80.25 64 LYS B N 1
ATOM 1824 C CA . LYS B 1 64 ? 18.281 14.047 13.547 1 80.25 64 LYS B CA 1
ATOM 1825 C C . LYS B 1 64 ? 16.922 13.781 12.891 1 80.25 64 LYS B C 1
ATOM 1827 O O . LYS B 1 64 ? 16.031 13.195 13.508 1 80.25 64 LYS B O 1
ATOM 1832 N N . ALA B 1 65 ? 16.844 14.242 11.625 1 79.56 65 ALA B N 1
ATOM 1833 C CA . ALA B 1 65 ? 15.531 14.148 11 1 79.56 65 ALA B CA 1
ATOM 1834 C C . ALA B 1 65 ? 15.5 13.031 9.961 1 79.56 65 ALA B C 1
ATOM 1836 O O . ALA B 1 65 ? 16.438 12.859 9.188 1 79.56 65 ALA B O 1
ATOM 1837 N N . GLU B 1 66 ? 14.391 12.289 9.992 1 89.5 66 GLU B N 1
ATOM 1838 C CA . GLU B 1 66 ? 14.078 11.32 8.953 1 89.5 66 GLU B CA 1
ATOM 1839 C C . GLU B 1 66 ? 12.664 11.523 8.422 1 89.5 66 GLU B C 1
ATOM 1841 O O . GLU B 1 66 ? 11.992 10.562 8.039 1 89.5 66 GLU B O 1
ATOM 1846 N N . ASN B 1 67 ? 12.211 12.766 8.461 1 95.44 67 ASN B N 1
ATOM 1847 C CA . ASN B 1 67 ? 10.836 13.047 8.039 1 95.44 67 ASN B CA 1
ATOM 1848 C C . ASN B 1 67 ? 10.688 12.953 6.523 1 95.44 67 ASN B C 1
ATOM 1850 O O . ASN B 1 67 ? 11.383 13.648 5.781 1 95.44 67 ASN B O 1
ATOM 1854 N N . ARG B 1 68 ? 9.844 12.117 6.016 1 97.38 68 ARG B N 1
ATOM 1855 C CA . ARG B 1 68 ? 9.609 11.922 4.59 1 97.38 68 ARG B CA 1
ATOM 1856 C C . ARG B 1 68 ? 8.172 11.484 4.328 1 97.38 68 ARG B C 1
ATOM 1858 O O . ARG B 1 68 ? 7.551 10.836 5.176 1 97.38 68 ARG B O 1
ATOM 1865 N N . ILE B 1 69 ? 7.645 11.883 3.227 1 98.31 69 ILE B N 1
ATOM 1866 C CA . ILE B 1 69 ? 6.309 11.492 2.783 1 98.31 69 ILE B CA 1
ATOM 1867 C C . ILE B 1 69 ? 6.406 10.734 1.461 1 98.31 69 ILE B C 1
ATOM 1869 O O . ILE B 1 69 ? 6.938 11.258 0.478 1 98.31 69 ILE B O 1
ATOM 1873 N N . ILE B 1 70 ? 5.938 9.523 1.472 1 97.75 70 ILE B N 1
ATOM 1874 C CA . ILE B 1 70 ? 5.922 8.68 0.281 1 97.75 70 ILE B CA 1
ATOM 1875 C C . ILE B 1 70 ? 4.48 8.312 -0.071 1 97.75 70 ILE B C 1
ATOM 1877 O O . ILE B 1 70 ? 3.77 7.719 0.744 1 97.75 70 ILE B O 1
ATOM 1881 N N . ALA B 1 71 ? 4.098 8.664 -1.252 1 97.88 71 ALA B N 1
ATOM 1882 C CA . ALA B 1 71 ? 2.732 8.383 -1.693 1 97.88 71 ALA B CA 1
ATOM 1883 C C . ALA B 1 71 ? 2.719 7.352 -2.816 1 97.88 71 ALA B C 1
ATOM 1885 O O . ALA B 1 71 ? 3.547 7.406 -3.729 1 97.88 71 ALA B O 1
ATOM 1886 N N . THR B 1 72 ? 1.849 6.359 -2.713 1 97 72 THR B N 1
ATOM 1887 C CA . THR B 1 72 ? 1.508 5.469 -3.818 1 97 72 THR B CA 1
ATOM 1888 C C . THR B 1 72 ? 0.244 5.945 -4.527 1 97 72 THR B C 1
ATOM 1890 O O . THR B 1 72 ? -0.812 6.074 -3.904 1 97 72 THR B O 1
ATOM 1893 N N . VAL B 1 73 ? 0.395 6.203 -5.824 1 96 73 VAL B N 1
ATOM 1894 C CA . VAL B 1 73 ? -0.678 6.898 -6.527 1 96 73 VAL B CA 1
ATOM 1895 C C . VAL B 1 73 ? -0.976 6.188 -7.844 1 96 73 VAL B C 1
ATOM 1897 O O . VAL B 1 73 ? -0.151 5.414 -8.344 1 96 73 VAL B O 1
ATOM 1900 N N . ARG B 1 74 ? -2.254 6.387 -8.344 1 92.75 74 ARG B N 1
ATOM 1901 C CA . ARG B 1 74 ? -2.553 5.988 -9.719 1 92.75 74 ARG B CA 1
ATOM 1902 C C . ARG B 1 74 ? -1.909 6.941 -10.719 1 92.75 74 ARG B C 1
ATOM 1904 O O . ARG B 1 74 ? -1.777 8.141 -10.445 1 92.75 74 ARG B O 1
ATOM 1911 N N . VAL B 1 75 ? -1.496 6.336 -11.828 1 87.69 75 VAL B N 1
ATOM 1912 C CA . VAL B 1 75 ? -0.896 7.176 -12.859 1 87.69 75 VAL B CA 1
ATOM 1913 C C . VAL B 1 75 ? -1.691 7.047 -14.156 1 87.69 75 VAL B C 1
ATOM 1915 O O . VAL B 1 75 ? -2.324 6.016 -14.406 1 87.69 75 VAL B O 1
ATOM 1918 N N . SER B 1 76 ? -1.709 8.102 -14.859 1 87.25 76 SER B N 1
ATOM 1919 C CA . SER B 1 76 ? -2.312 8.148 -16.188 1 87.25 76 SER B CA 1
ATOM 1920 C C . SER B 1 76 ? -1.727 9.289 -17.016 1 87.25 76 SER B C 1
ATOM 1922 O O . SER B 1 76 ? -0.972 10.117 -16.5 1 87.25 76 SER B O 1
ATOM 1924 N N . SER B 1 77 ? -2.113 9.203 -18.297 1 86.19 77 SER B N 1
ATOM 1925 C CA . SER B 1 77 ? -1.684 10.297 -19.172 1 86.19 77 SER B CA 1
ATOM 1926 C C . SER B 1 77 ? -2.312 11.617 -18.75 1 86.19 77 SER B C 1
ATOM 1928 O O . SER B 1 77 ? -1.816 12.688 -19.109 1 86.19 77 SER B O 1
ATOM 1930 N N . ALA B 1 78 ? -3.33 11.641 -17.969 1 85.44 78 ALA B N 1
ATOM 1931 C CA . ALA B 1 78 ? -4.027 12.844 -17.531 1 85.44 78 ALA B CA 1
ATOM 1932 C C . ALA B 1 78 ? -3.357 13.453 -16.297 1 85.44 78 ALA B C 1
ATOM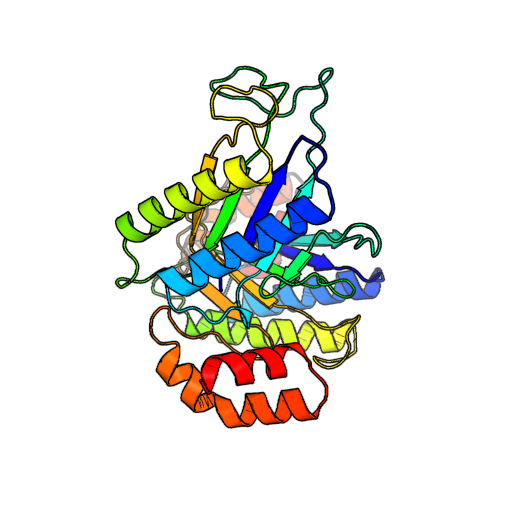 1934 O O . ALA B 1 78 ? -3.695 14.562 -15.891 1 85.44 78 ALA B O 1
ATOM 1935 N N . ARG B 1 79 ? -2.467 12.781 -15.711 1 91.31 79 ARG B N 1
ATOM 1936 C CA . ARG B 1 79 ? -1.736 13.25 -14.539 1 91.31 79 ARG B CA 1
ATOM 1937 C C . ARG B 1 79 ? -0.246 13.375 -14.836 1 91.31 79 ARG B C 1
ATOM 1939 O O . ARG B 1 79 ? 0.504 12.414 -14.688 1 91.31 79 ARG B O 1
ATOM 1946 N N . SER B 1 80 ? 0.162 14.555 -15.125 1 91.69 80 SER B N 1
ATOM 1947 C CA . SER B 1 80 ? 1.522 14.797 -15.594 1 91.69 80 SER B CA 1
ATOM 1948 C C . SER B 1 80 ? 2.504 14.875 -14.43 1 91.69 80 SER B C 1
ATOM 1950 O O . SER B 1 80 ? 2.096 15.016 -13.273 1 91.69 80 SER B O 1
ATOM 1952 N N . LYS B 1 81 ? 3.768 14.766 -14.75 1 93.12 81 LYS B N 1
ATOM 1953 C CA . LYS B 1 81 ? 4.797 15 -13.742 1 93.12 81 LYS B CA 1
ATOM 1954 C C . LYS B 1 81 ? 4.66 16.391 -13.133 1 93.12 81 LYS B C 1
ATOM 1956 O O . LYS B 1 81 ? 4.891 16.578 -11.938 1 93.12 81 LYS B O 1
ATOM 1961 N N . ALA B 1 82 ? 4.371 17.328 -13.945 1 95.38 82 ALA B N 1
ATOM 1962 C CA . ALA B 1 82 ? 4.199 18.703 -13.461 1 95.38 82 ALA B CA 1
ATOM 1963 C C . ALA B 1 82 ? 3.09 18.781 -12.414 1 95.38 82 ALA B C 1
ATOM 1965 O O . ALA B 1 82 ? 3.189 19.531 -11.445 1 95.38 82 ALA B O 1
ATOM 1966 N N . ASP B 1 83 ? 2.031 18.031 -12.633 1 95.5 83 ASP B N 1
ATOM 1967 C CA . ASP B 1 83 ? 0.951 17.969 -11.648 1 95.5 83 ASP B CA 1
ATOM 1968 C C . ASP B 1 83 ? 1.456 17.469 -10.305 1 95.5 83 ASP B C 1
ATOM 1970 O O . ASP B 1 83 ? 1.147 18.047 -9.258 1 95.5 83 ASP B O 1
ATOM 1974 N N . PHE B 1 84 ? 2.252 16.438 -10.383 1 96.44 84 PHE B N 1
ATOM 1975 C CA . PHE B 1 84 ? 2.766 15.852 -9.156 1 96.44 84 PHE B CA 1
ATOM 1976 C C . PHE B 1 84 ? 3.816 16.75 -8.516 1 96.44 84 PHE B C 1
ATOM 1978 O O . PHE B 1 84 ? 3.928 16.812 -7.293 1 96.44 84 PHE B O 1
ATOM 1985 N N . ASP B 1 85 ? 4.59 17.453 -9.336 1 96.69 85 ASP B N 1
ATOM 1986 C CA . ASP B 1 85 ? 5.539 18.422 -8.805 1 96.69 85 ASP B CA 1
ATOM 1987 C C . ASP B 1 85 ? 4.824 19.516 -8.008 1 96.69 85 ASP B C 1
ATOM 1989 O O . ASP B 1 85 ? 5.25 19.875 -6.91 1 96.69 85 ASP B O 1
ATOM 1993 N N . GLU B 1 86 ? 3.797 19.969 -8.516 1 97.62 86 GLU B N 1
ATOM 1994 C CA . GLU B 1 86 ? 3.018 21 -7.836 1 97.62 86 GLU B CA 1
ATOM 1995 C C . GLU B 1 86 ? 2.404 20.469 -6.547 1 97.62 86 GLU B C 1
ATOM 1997 O O . GLU B 1 86 ? 2.426 21.156 -5.516 1 97.62 86 GLU B O 1
ATOM 2002 N N . LEU B 1 87 ? 1.857 19.328 -6.645 1 98.12 87 LEU B N 1
ATOM 2003 C CA . LEU B 1 87 ? 1.279 18.703 -5.457 1 98.12 87 LEU B CA 1
ATOM 2004 C C . LEU B 1 87 ? 2.338 18.516 -4.375 1 98.12 87 LEU B C 1
ATOM 2006 O O . LEU B 1 87 ? 2.086 18.781 -3.199 1 98.12 87 LEU B O 1
ATOM 2010 N N . ALA B 1 88 ? 3.512 18.062 -4.77 1 98.31 88 ALA B N 1
ATOM 2011 C CA . ALA B 1 88 ? 4.605 17.875 -3.82 1 98.31 88 ALA B CA 1
ATOM 2012 C C . ALA B 1 88 ? 4.965 19.188 -3.129 1 98.31 88 ALA B C 1
ATOM 2014 O O . ALA B 1 88 ? 5.18 19.219 -1.916 1 98.31 88 ALA B O 1
ATOM 2015 N N . ALA B 1 89 ? 5.004 20.234 -3.879 1 98.12 89 ALA B N 1
ATOM 2016 C CA . ALA B 1 89 ? 5.32 21.547 -3.32 1 98.12 89 ALA B CA 1
ATOM 2017 C C . ALA B 1 89 ? 4.258 21.984 -2.312 1 98.12 89 ALA B C 1
ATOM 2019 O O . ALA B 1 89 ? 4.586 22.516 -1.247 1 98.12 89 ALA B O 1
ATOM 2020 N N . GLN B 1 90 ? 3.037 21.734 -2.619 1 98.62 90 GLN B N 1
ATOM 2021 C CA . GLN B 1 90 ? 1.942 22.109 -1.727 1 98.62 90 GLN B CA 1
ATOM 2022 C C . GLN B 1 90 ? 1.968 21.266 -0.451 1 98.62 90 GLN B C 1
ATOM 2024 O O . GLN B 1 90 ? 1.692 21.781 0.638 1 98.62 90 GLN B O 1
ATOM 2029 N N . ILE B 1 91 ? 2.293 20.016 -0.582 1 98.75 91 ILE B N 1
ATOM 2030 C CA . ILE B 1 91 ? 2.379 19.141 0.575 1 98.75 91 ILE B CA 1
ATOM 2031 C C . ILE B 1 91 ? 3.508 19.594 1.494 1 98.75 91 ILE B C 1
ATOM 2033 O O . ILE B 1 91 ? 3.352 19.609 2.717 1 98.75 91 ILE B O 1
ATOM 2037 N N . GLU B 1 92 ? 4.621 19.938 0.892 1 98.19 92 GLU B N 1
ATOM 2038 C CA . GLU B 1 92 ? 5.734 20.453 1.688 1 98.19 92 GLU B CA 1
ATOM 2039 C C . GLU B 1 92 ? 5.332 21.703 2.443 1 98.19 92 GLU B C 1
ATOM 2041 O O . GLU B 1 92 ? 5.664 21.859 3.621 1 98.19 92 GLU B O 1
ATOM 2046 N N . LYS B 1 93 ? 4.664 22.594 1.802 1 98.31 93 LYS B N 1
ATOM 2047 C CA . LYS B 1 93 ? 4.184 23.797 2.459 1 98.31 93 LYS B CA 1
ATOM 2048 C C . LYS B 1 93 ? 3.268 23.469 3.633 1 98.31 93 LYS B C 1
ATOM 2050 O O . LYS B 1 93 ? 3.389 24.047 4.711 1 98.31 93 LYS B O 1
ATOM 2055 N N . VAL B 1 94 ? 2.348 22.562 3.459 1 98.62 94 VAL B N 1
ATOM 2056 C CA . VAL B 1 94 ? 1.42 22.141 4.5 1 98.62 94 VAL B CA 1
ATOM 2057 C C . VAL B 1 94 ? 2.199 21.578 5.688 1 98.62 94 VAL B C 1
ATOM 2059 O O . VAL B 1 94 ? 1.841 21.828 6.844 1 98.62 94 VAL B O 1
ATOM 2062 N N . TRP B 1 95 ? 3.281 20.734 5.406 1 98.44 95 TRP B N 1
ATOM 2063 C CA . TRP B 1 95 ? 4.113 20.188 6.477 1 98.44 95 TRP B CA 1
ATOM 2064 C C . TRP B 1 95 ? 4.609 21.297 7.398 1 98.44 95 TRP B C 1
ATOM 2066 O O . TRP B 1 95 ? 4.445 21.234 8.617 1 98.44 95 TRP B O 1
ATOM 2076 N N . TYR B 1 96 ? 5.156 22.344 6.898 1 98.12 96 TYR B N 1
ATOM 2077 C CA . TYR B 1 96 ? 5.762 23.391 7.707 1 98.12 96 TYR B CA 1
ATOM 2078 C C . TYR B 1 96 ? 4.688 24.266 8.352 1 98.12 96 TYR B C 1
ATOM 2080 O O . TYR B 1 96 ? 4.883 24.781 9.453 1 98.12 96 TYR B O 1
ATOM 2088 N N . GLU B 1 97 ? 3.539 24.422 7.68 1 98.31 97 GLU B N 1
ATOM 2089 C CA . GLU B 1 97 ? 2.422 25.141 8.281 1 98.31 97 GLU B CA 1
ATOM 2090 C C . GLU B 1 97 ? 1.919 24.438 9.539 1 98.31 97 GLU B C 1
ATOM 2092 O O . GLU B 1 97 ? 1.542 25.094 10.516 1 98.31 97 GLU B O 1
ATOM 2097 N N . VAL B 1 98 ? 1.894 23.156 9.562 1 98.44 98 VAL B N 1
ATOM 2098 C CA . VAL B 1 98 ? 1.264 22.391 10.625 1 98.44 98 VAL B CA 1
ATOM 2099 C C . VAL B 1 98 ? 2.301 22.031 11.688 1 98.44 98 VAL B C 1
ATOM 2101 O O . VAL B 1 98 ? 2.062 22.219 12.883 1 98.44 98 VAL B O 1
ATOM 2104 N N . VAL B 1 99 ? 3.406 21.453 11.289 1 96.81 99 VAL B N 1
ATOM 2105 C CA . VAL B 1 99 ? 4.43 20.953 12.203 1 96.81 99 VAL B CA 1
ATOM 2106 C C . VAL B 1 99 ? 5.301 22.125 12.688 1 96.81 99 VAL B C 1
ATOM 2108 O O . VAL B 1 99 ? 5.84 22.078 13.797 1 96.81 99 VAL B O 1
ATOM 2111 N N . GLY B 1 100 ? 5.438 23.109 11.805 1 95.88 100 GLY B N 1
ATOM 2112 C CA . GLY B 1 100 ? 6.336 24.219 12.094 1 95.88 100 GLY B CA 1
ATOM 2113 C C . GLY B 1 100 ? 7.73 24.016 11.539 1 95.88 100 GLY B C 1
ATOM 2114 O O . GLY B 1 100 ? 8 23.016 10.867 1 95.88 100 GLY B O 1
ATOM 2115 N N . GLY B 1 101 ? 8.555 25.016 11.742 1 94.56 101 GLY B N 1
ATOM 2116 C CA . GLY B 1 101 ? 9.922 24.953 11.25 1 94.56 101 GLY B CA 1
ATOM 2117 C C . GLY B 1 101 ? 10.047 25.281 9.773 1 94.56 101 GLY B C 1
ATOM 2118 O O . GLY B 1 101 ? 9.195 25.984 9.219 1 94.56 101 GLY B O 1
ATOM 2119 N N . SER B 1 102 ? 11.188 24.969 9.25 1 94.94 102 SER B N 1
ATOM 2120 C CA . SER B 1 102 ? 11.531 25.203 7.852 1 94.94 102 SER B CA 1
ATOM 2121 C C . SER B 1 102 ? 12.602 24.219 7.379 1 94.94 102 SER B C 1
ATOM 2123 O O . SER B 1 102 ? 13.008 23.328 8.125 1 94.94 102 SER B O 1
ATOM 2125 N N . ILE B 1 103 ? 12.977 24.391 6.113 1 92.94 103 ILE B N 1
ATOM 2126 C CA . ILE B 1 103 ? 14.023 23.562 5.547 1 92.94 103 ILE B CA 1
ATOM 2127 C C . ILE B 1 103 ? 15.312 23.734 6.352 1 92.94 103 ILE B C 1
ATOM 2129 O O . ILE B 1 103 ? 16.188 22.859 6.328 1 92.94 103 ILE B O 1
ATOM 2133 N N . GLU B 1 104 ? 15.391 24.766 7.176 1 93.62 104 GLU B N 1
ATOM 2134 C CA . GLU B 1 104 ? 16.594 25.047 7.945 1 93.62 104 GLU B CA 1
ATOM 2135 C C . GLU B 1 104 ? 16.547 24.375 9.312 1 93.62 104 GLU B C 1
ATOM 2137 O O . GLU B 1 104 ? 17.562 24.344 10.023 1 93.62 104 GLU B O 1
ATOM 2142 N N . ASP B 1 105 ? 15.445 23.844 9.703 1 93.56 105 ASP B N 1
ATOM 2143 C CA . ASP B 1 105 ? 15.281 23.203 11 1 93.56 105 ASP B CA 1
ATOM 2144 C C . ASP B 1 105 ? 15.727 21.75 10.945 1 93.56 105 ASP B C 1
ATOM 2146 O O . ASP B 1 105 ? 15.055 20.906 10.344 1 93.56 105 ASP B O 1
ATOM 2150 N N . PRO B 1 106 ? 16.797 21.375 11.562 1 88.44 106 PRO B N 1
ATOM 2151 C CA . PRO B 1 106 ? 17.359 20.031 11.414 1 88.44 106 PRO B CA 1
ATOM 2152 C C . PRO B 1 106 ? 16.469 18.938 11.992 1 88.44 106 PRO B C 1
ATOM 2154 O O . PRO B 1 106 ? 16.562 17.781 11.594 1 88.44 106 PRO B O 1
ATOM 2157 N N . GLU B 1 107 ? 15.594 19.266 12.898 1 89.38 107 GLU B N 1
ATOM 2158 C CA . GLU B 1 107 ? 14.727 18.281 13.523 1 89.38 107 GLU B CA 1
ATOM 2159 C C . GLU B 1 107 ? 13.375 18.188 12.812 1 89.38 107 GLU B C 1
ATOM 2161 O O . GLU B 1 107 ? 12.773 17.109 12.75 1 89.38 107 GLU B O 1
ATOM 2166 N N . LYS B 1 108 ? 12.922 19.312 12.227 1 94 108 LYS B N 1
ATOM 2167 C CA . LYS B 1 108 ? 11.555 19.391 11.727 1 94 108 LYS B CA 1
ATOM 2168 C C . LYS B 1 108 ? 11.516 19.359 10.203 1 94 108 LYS B C 1
ATOM 2170 O O . LYS B 1 108 ? 10.461 19.156 9.609 1 94 108 LYS B O 1
ATOM 2175 N N . ARG B 1 109 ? 12.625 19.484 9.57 1 94.5 109 ARG B N 1
ATOM 2176 C CA . ARG B 1 109 ? 12.641 19.609 8.117 1 94.5 109 ARG B CA 1
ATOM 2177 C C . ARG B 1 109 ? 12.125 18.328 7.457 1 94.5 109 ARG B C 1
ATOM 2179 O O . ARG B 1 109 ? 12.398 17.219 7.934 1 94.5 109 ARG B O 1
ATOM 2186 N N . LEU B 1 110 ? 11.336 18.516 6.375 1 96.25 110 LEU B N 1
ATOM 2187 C CA . LEU B 1 110 ? 10.891 17.422 5.516 1 96.25 110 LEU B CA 1
ATOM 2188 C C . LEU B 1 110 ? 11.953 17.094 4.473 1 96.25 110 LEU B C 1
ATOM 2190 O O . LEU B 1 110 ? 12.289 17.938 3.627 1 96.25 110 LEU B O 1
ATOM 2194 N N . ILE B 1 111 ? 12.461 15.883 4.492 1 94.5 111 ILE B N 1
ATOM 2195 C CA . ILE B 1 111 ? 13.594 15.508 3.658 1 94.5 111 ILE B CA 1
ATOM 2196 C C . ILE B 1 111 ? 13.141 15.367 2.207 1 94.5 111 ILE B C 1
ATOM 2198 O O . ILE B 1 111 ? 13.82 15.844 1.292 1 94.5 111 ILE B O 1
ATOM 2202 N N . PHE B 1 112 ? 12.008 14.703 1.972 1 96 112 PHE B N 1
ATOM 2203 C CA . PHE B 1 112 ? 11.484 14.664 0.613 1 96 112 PHE B CA 1
ATOM 2204 C C . PHE B 1 112 ? 10.008 14.266 0.616 1 96 112 PHE B C 1
ATOM 2206 O O . PHE B 1 112 ? 9.492 13.789 1.628 1 96 112 PHE B O 1
ATOM 2213 N N . VAL B 1 113 ? 9.352 14.625 -0.437 1 97.81 113 VAL B N 1
ATOM 2214 C CA . VAL B 1 113 ? 8.062 14.094 -0.858 1 97.81 113 VAL B CA 1
ATOM 2215 C C . VAL B 1 113 ? 8.227 13.312 -2.158 1 97.81 113 VAL B C 1
ATOM 2217 O O . VAL B 1 113 ? 8.852 13.789 -3.105 1 97.81 113 VAL B O 1
ATOM 2220 N N . SER B 1 114 ? 7.73 12.07 -2.195 1 97.44 114 SER B N 1
ATOM 2221 C CA . SER B 1 114 ? 7.859 11.273 -3.41 1 97.44 114 SER B CA 1
ATOM 2222 C C . SER B 1 114 ? 6.547 10.578 -3.754 1 97.44 114 SER B C 1
ATOM 2224 O O . SER B 1 114 ? 5.711 10.352 -2.877 1 97.44 114 SER B O 1
ATOM 2226 N N . PHE B 1 115 ? 6.375 10.344 -5.062 1 97.06 115 PHE B N 1
ATOM 2227 C CA . PHE B 1 115 ? 5.219 9.617 -5.582 1 97.06 115 PHE B CA 1
ATOM 2228 C C . PHE B 1 115 ? 5.66 8.375 -6.344 1 97.06 115 PHE B C 1
ATOM 2230 O O . PHE B 1 115 ? 6.59 8.43 -7.152 1 97.06 115 PHE B O 1
ATOM 2237 N N . LYS B 1 116 ? 5.066 7.262 -6.094 1 94.31 116 LYS B N 1
ATOM 2238 C CA . LYS B 1 116 ? 5.289 6.039 -6.859 1 94.31 116 LYS B CA 1
ATOM 2239 C C . LYS B 1 116 ? 3.971 5.465 -7.371 1 94.31 116 LYS B C 1
ATOM 2241 O O . LYS B 1 116 ? 2.926 5.633 -6.734 1 94.31 116 LYS B O 1
ATOM 2246 N N . PRO B 1 117 ? 4.043 4.75 -8.516 1 93.62 117 PRO B N 1
ATOM 2247 C CA . PRO B 1 117 ? 2.801 4.34 -9.172 1 93.62 117 PRO B CA 1
ATOM 2248 C C . PRO B 1 117 ? 2.148 3.129 -8.508 1 93.62 117 PRO B C 1
ATOM 2250 O O . PRO B 1 117 ? 2.84 2.311 -7.898 1 93.62 117 PRO B O 1
ATOM 2253 N N . MET B 1 118 ? 0.875 3.1 -8.656 1 94.12 118 MET B N 1
ATOM 2254 C CA . MET B 1 118 ? 0.045 1.932 -8.375 1 94.12 118 MET B CA 1
ATOM 2255 C C . MET B 1 118 ? -0.634 1.428 -9.641 1 94.12 118 MET B C 1
ATOM 2257 O O . MET B 1 118 ? -1.085 2.223 -10.469 1 94.12 118 MET B O 1
ATOM 2261 N N . ILE B 1 119 ? -0.78 0.112 -9.742 1 90.19 119 ILE B N 1
ATOM 2262 C CA . ILE B 1 119 ? -1.334 -0.523 -10.938 1 90.19 119 ILE B CA 1
ATOM 2263 C C . ILE B 1 119 ? -2.84 -0.715 -10.766 1 90.19 119 ILE B C 1
ATOM 2265 O O . ILE B 1 119 ? -3.611 -0.475 -11.695 1 90.19 119 ILE B O 1
ATOM 2269 N N . ALA B 1 120 ? -3.133 -1.204 -9.625 1 91.75 120 ALA B N 1
ATOM 2270 C CA . ALA B 1 120 ? -4.52 -1.558 -9.336 1 91.75 120 ALA B CA 1
ATOM 2271 C C . ALA B 1 120 ? -4.789 -1.558 -7.836 1 91.75 120 ALA B C 1
ATOM 2273 O O . ALA B 1 120 ? -3.873 -1.757 -7.035 1 91.75 120 ALA B O 1
ATOM 2274 N N . MET B 1 121 ? -6.008 -1.297 -7.57 1 93.5 121 MET B N 1
ATOM 2275 C CA . MET B 1 121 ? -6.465 -1.344 -6.188 1 93.5 121 MET B CA 1
ATOM 2276 C C . MET B 1 121 ? -7.926 -1.764 -6.109 1 93.5 121 MET B C 1
ATOM 2278 O O . MET B 1 121 ? -8.727 -1.408 -6.977 1 93.5 121 MET B O 1
ATOM 2282 N N . ARG B 1 122 ? -8.188 -2.551 -5.125 1 94.5 122 ARG B N 1
ATOM 2283 C CA . ARG B 1 122 ? -9.547 -2.9 -4.738 1 94.5 122 ARG B CA 1
ATOM 2284 C C . ARG B 1 122 ? -9.859 -2.404 -3.33 1 94.5 122 ARG B C 1
ATOM 2286 O O . ARG B 1 122 ? -9.102 -2.658 -2.393 1 94.5 122 ARG B O 1
ATOM 2293 N N . LYS B 1 123 ? -10.93 -1.662 -3.174 1 93.44 123 LYS B N 1
ATOM 2294 C CA . LYS B 1 123 ? -11.383 -1.114 -1.901 1 93.44 123 LYS B CA 1
ATOM 2295 C C . LYS B 1 123 ? -12.898 -1.215 -1.772 1 93.44 123 LYS B C 1
ATOM 2297 O O . LYS B 1 123 ? -13.633 -0.967 -2.736 1 93.44 123 LYS B O 1
ATOM 2302 N N . GLY B 1 124 ? -13.398 -1.51 -0.599 1 86.75 124 GLY B N 1
ATOM 2303 C CA . GLY B 1 124 ? -14.836 -1.595 -0.353 1 86.75 124 GLY B CA 1
ATOM 2304 C C . GLY B 1 124 ? -15.539 -2.574 -1.271 1 86.75 124 GLY B C 1
ATOM 2305 O O . GLY B 1 124 ? -16.672 -2.326 -1.699 1 86.75 124 GLY B O 1
ATOM 2306 N N . GLY B 1 125 ? -14.812 -3.516 -1.694 1 90.06 125 GLY B N 1
ATOM 2307 C CA . GLY B 1 125 ? -15.398 -4.496 -2.596 1 90.06 125 GLY B CA 1
ATOM 2308 C C . GLY B 1 125 ? -15.383 -4.059 -4.047 1 90.06 125 GLY B C 1
ATOM 2309 O O . GLY B 1 125 ? -15.945 -4.734 -4.91 1 90.06 125 GLY B O 1
ATOM 2310 N N . MET B 1 126 ? -14.742 -2.98 -4.289 1 93.44 126 MET B N 1
ATOM 2311 C CA . MET B 1 126 ? -14.82 -2.406 -5.629 1 93.44 126 MET B CA 1
ATOM 2312 C C . MET B 1 126 ? -13.438 -2.303 -6.258 1 93.44 126 MET B C 1
ATOM 2314 O O . MET B 1 126 ? -12.477 -1.92 -5.59 1 93.44 126 MET B O 1
ATOM 2318 N N . ALA B 1 127 ? -13.445 -2.689 -7.57 1 94.19 127 ALA B N 1
ATOM 2319 C CA . ALA B 1 127 ? -12.273 -2.346 -8.359 1 94.19 127 ALA B CA 1
ATOM 2320 C C . ALA B 1 127 ? -12.258 -0.862 -8.719 1 94.19 127 ALA B C 1
ATOM 2322 O O . ALA B 1 127 ? -13.242 -0.335 -9.242 1 94.19 127 ALA B O 1
ATOM 2323 N N . ILE B 1 128 ? -11.203 -0.23 -8.469 1 90.69 128 ILE B N 1
ATOM 2324 C CA . ILE B 1 128 ? -11.109 1.205 -8.711 1 90.69 128 ILE B CA 1
ATOM 2325 C C . ILE B 1 128 ? -10.773 1.458 -10.18 1 90.69 128 ILE B C 1
ATOM 2327 O O . ILE B 1 128 ? -9.914 0.777 -10.75 1 90.69 128 ILE B O 1
ATOM 2331 N N . PRO B 1 129 ? -11.461 2.404 -10.75 1 89.31 129 PRO B N 1
ATOM 2332 C CA . PRO B 1 129 ? -11.258 2.641 -12.188 1 89.31 129 PRO B CA 1
ATOM 2333 C C . PRO B 1 129 ? -9.883 3.238 -12.492 1 89.31 129 PRO B C 1
ATOM 2335 O O . PRO B 1 129 ? -9.141 3.594 -11.578 1 89.31 129 PRO B O 1
ATOM 2338 N N . GLU B 1 130 ? -9.609 3.293 -13.805 1 87.69 130 GLU B N 1
ATOM 2339 C CA . GLU B 1 130 ? -8.43 4.039 -14.234 1 87.69 130 GLU B CA 1
ATOM 2340 C C . GLU B 1 130 ? -8.516 5.5 -13.805 1 87.69 130 GLU B C 1
ATOM 2342 O O . GLU B 1 130 ? -9.609 6.062 -13.703 1 87.69 130 GLU B O 1
ATOM 2347 N N . ALA B 1 131 ? -7.285 6.07 -13.531 1 84.94 131 ALA B N 1
ATOM 2348 C CA . ALA B 1 131 ? -7.246 7.484 -13.172 1 84.94 131 ALA B CA 1
ATOM 2349 C C . ALA B 1 131 ? -7.879 8.352 -14.258 1 84.94 131 ALA B C 1
ATOM 2351 O O . ALA B 1 131 ? -7.578 8.188 -15.445 1 84.94 131 ALA B O 1
ATOM 2352 N N . GLY B 1 132 ? -8.789 9.211 -13.844 1 83.88 132 GLY B N 1
ATOM 2353 C CA . GLY B 1 132 ? -9.445 10.102 -14.797 1 83.88 132 GLY B CA 1
ATOM 2354 C C . GLY B 1 132 ? -10.852 9.664 -15.148 1 83.88 132 GLY B C 1
ATOM 2355 O O . GLY B 1 132 ? -11.609 10.422 -15.758 1 83.88 132 GLY B O 1
ATOM 2356 N N . TYR B 1 133 ? -11.211 8.461 -14.758 1 87.12 133 TYR B N 1
ATOM 2357 C CA . TYR B 1 133 ? -12.523 7.938 -15.117 1 87.12 133 TYR B CA 1
ATOM 2358 C C . TYR B 1 133 ? -13.406 7.793 -13.891 1 87.12 133 TYR B C 1
ATOM 2360 O O . TYR B 1 133 ? -14.297 6.938 -13.852 1 87.12 133 TYR B O 1
ATOM 2368 N N . GLU B 1 134 ? -13.156 8.602 -12.938 1 87.56 134 GLU B N 1
ATOM 2369 C CA . GLU B 1 134 ? -13.859 8.508 -11.656 1 87.56 134 GLU B CA 1
ATOM 2370 C C . GLU B 1 134 ? -15.336 8.859 -11.812 1 87.56 134 GLU B C 1
ATOM 2372 O O . GLU B 1 134 ? -16.203 8.195 -11.242 1 87.56 134 GLU B O 1
ATOM 2377 N N . GLU B 1 135 ? -15.539 9.891 -12.594 1 87.5 135 GLU B N 1
ATOM 2378 C CA . GLU B 1 135 ? -16.922 10.367 -12.703 1 87.5 135 GLU B CA 1
ATOM 2379 C C . GLU B 1 135 ? -17.844 9.281 -13.242 1 87.5 135 GLU B C 1
ATOM 2381 O O . GLU B 1 135 ? -18.875 8.977 -12.641 1 87.5 135 GLU B O 1
ATOM 2386 N N . ALA B 1 136 ? -17.5 8.711 -14.352 1 91.12 136 ALA B N 1
ATOM 2387 C CA . ALA B 1 136 ? -18.297 7.641 -14.938 1 91.12 136 ALA B CA 1
ATOM 2388 C C . ALA B 1 136 ? -18.406 6.449 -13.992 1 91.12 136 ALA B C 1
ATOM 2390 O O . ALA B 1 136 ? -19.469 5.84 -13.867 1 91.12 136 ALA B O 1
ATOM 2391 N N . TRP B 1 137 ? -17.375 6.164 -13.391 1 91.94 137 TRP B N 1
ATOM 2392 C CA . TRP B 1 137 ? -17.312 5.051 -12.445 1 91.94 137 TRP B CA 1
ATOM 2393 C C . TRP B 1 137 ? -18.25 5.281 -11.273 1 91.94 137 TRP B C 1
ATOM 2395 O O . TRP B 1 137 ? -18.984 4.371 -10.867 1 91.94 137 TRP B O 1
ATOM 2405 N N . ILE B 1 138 ? -18.25 6.492 -10.766 1 91.38 138 ILE B N 1
ATOM 2406 C CA . ILE B 1 138 ? -19.109 6.859 -9.648 1 91.38 138 ILE B CA 1
ATOM 2407 C C . ILE B 1 138 ? -20.578 6.734 -10.062 1 91.38 138 ILE B C 1
ATOM 2409 O O . ILE B 1 138 ? -21.391 6.156 -9.336 1 91.38 138 ILE B O 1
ATOM 2413 N N . ASP B 1 139 ? -20.859 7.203 -11.188 1 92.56 139 ASP B N 1
ATOM 2414 C CA . ASP B 1 139 ? -22.234 7.164 -11.68 1 92.56 139 ASP B CA 1
ATOM 2415 C C . ASP B 1 139 ? -22.75 5.73 -11.75 1 92.56 139 ASP B C 1
ATOM 2417 O O . ASP B 1 139 ? -23.906 5.465 -11.422 1 92.56 139 ASP B O 1
ATOM 2421 N N . GLU B 1 140 ? -21.922 4.848 -12.078 1 94.25 140 GLU B N 1
ATOM 2422 C CA . GLU B 1 140 ? -22.297 3.449 -12.25 1 94.25 140 GLU B CA 1
ATOM 2423 C C . GLU B 1 140 ? -22.469 2.756 -10.906 1 94.25 140 GLU B C 1
ATOM 2425 O O . GLU B 1 140 ? -23.078 1.687 -10.828 1 94.25 140 GLU B O 1
ATOM 2430 N N . ARG B 1 141 ? -22 3.395 -9.852 1 93.56 141 ARG B N 1
ATOM 2431 C CA . ARG B 1 141 ? -21.922 2.666 -8.594 1 93.56 141 ARG B CA 1
ATOM 2432 C C . ARG B 1 141 ? -22.75 3.354 -7.512 1 93.56 141 ARG B C 1
ATOM 2434 O O . ARG B 1 141 ? -22.688 2.98 -6.34 1 93.56 141 ARG B O 1
ATOM 2441 N N . LEU B 1 142 ? -23.578 4.258 -7.895 1 94.38 142 LEU B N 1
ATOM 2442 C CA . LEU B 1 142 ? -24.359 5.027 -6.934 1 94.38 142 LEU B CA 1
ATOM 2443 C C . LEU B 1 142 ? -25.281 4.117 -6.133 1 94.38 142 LEU B C 1
ATOM 2445 O O . LEU B 1 142 ? -25.422 4.281 -4.918 1 94.38 142 LEU B O 1
ATOM 2449 N N . GLU B 1 143 ? -25.875 3.15 -6.82 1 94.88 143 GLU B N 1
ATOM 2450 C CA . GLU B 1 143 ? -26.766 2.232 -6.117 1 94.88 143 GLU B CA 1
ATOM 2451 C C . GLU B 1 143 ? -26.016 1.396 -5.094 1 94.88 143 GLU B C 1
ATOM 2453 O O . GLU B 1 143 ? -26.516 1.131 -4 1 94.88 143 GLU B O 1
ATOM 2458 N N . TYR B 1 144 ? -24.906 0.986 -5.512 1 94.56 144 TYR B N 1
ATOM 2459 C CA . TYR B 1 144 ? -24.078 0.23 -4.582 1 94.56 144 TYR B CA 1
ATOM 2460 C C . TYR B 1 144 ? -23.719 1.069 -3.359 1 94.56 144 TYR B C 1
ATOM 2462 O O . TYR B 1 144 ? -23.766 0.578 -2.229 1 94.56 144 TYR B O 1
ATOM 2470 N N . PHE B 1 145 ? -23.344 2.371 -3.553 1 94.88 145 PHE B N 1
ATOM 2471 C CA . PHE B 1 145 ? -23.016 3.262 -2.447 1 94.88 145 PHE B CA 1
ATOM 2472 C C . PHE B 1 145 ? -24.188 3.381 -1.476 1 94.88 145 PHE B C 1
ATOM 2474 O O . PHE B 1 145 ? -24 3.318 -0.259 1 94.88 145 PHE B O 1
ATOM 2481 N N . LYS B 1 146 ? -25.297 3.479 -2.021 1 95.81 146 LYS B N 1
ATOM 2482 C CA . LYS B 1 146 ? -26.5 3.598 -1.2 1 95.81 146 LYS B CA 1
ATOM 2483 C C . LYS B 1 146 ? -26.734 2.33 -0.386 1 95.81 146 LYS B C 1
ATOM 2485 O O . LYS B 1 146 ? -27.109 2.4 0.787 1 95.81 146 LYS B O 1
ATOM 2490 N N . GLU B 1 147 ? -26.562 1.228 -1.079 1 95.56 147 GLU B N 1
ATOM 2491 C CA . GLU B 1 147 ? -26.734 -0.052 -0.399 1 95.56 147 GLU B CA 1
ATOM 2492 C C . GLU B 1 147 ? -25.766 -0.194 0.771 1 95.56 147 GLU B C 1
ATOM 2494 O O . GLU B 1 147 ? -26.156 -0.637 1.854 1 95.56 147 GLU B O 1
ATOM 2499 N N . MET B 1 148 ? -24.531 0.165 0.543 1 93.69 148 MET B N 1
ATOM 2500 C CA . MET B 1 148 ? -23.516 0.052 1.59 1 93.69 148 MET B CA 1
ATOM 2501 C C . MET B 1 148 ? -23.828 1.01 2.74 1 93.69 148 MET B C 1
ATOM 2503 O O . MET B 1 148 ? -23.641 0.656 3.908 1 93.69 148 MET B O 1
ATOM 2507 N N . GLU B 1 149 ? -24.203 2.197 2.396 1 93.69 149 GLU B N 1
ATOM 2508 C CA . GLU B 1 149 ? -24.609 3.148 3.43 1 93.69 149 GLU B CA 1
ATOM 2509 C C . GLU B 1 149 ? -25.75 2.602 4.277 1 93.69 149 GLU B C 1
ATOM 2511 O O . GLU B 1 149 ? -25.734 2.729 5.5 1 93.69 149 GLU B O 1
ATOM 2516 N N . ALA B 1 150 ? -26.672 2.039 3.66 1 94.44 150 ALA B N 1
ATOM 2517 C CA . ALA B 1 150 ? -27.844 1.49 4.344 1 94.44 150 ALA B CA 1
ATOM 2518 C C . ALA B 1 150 ? -27.438 0.362 5.289 1 94.44 150 ALA B C 1
ATOM 2520 O O . ALA B 1 150 ? -28.094 0.137 6.309 1 94.44 150 ALA B O 1
ATOM 2521 N N . LYS B 1 151 ? -26.406 -0.305 4.953 1 92.44 151 LYS B N 1
ATOM 2522 C CA . LYS B 1 151 ? -25.922 -1.4 5.789 1 92.44 151 LYS B CA 1
ATOM 2523 C C . LYS B 1 151 ? -25.125 -0.874 6.973 1 92.44 151 LYS B C 1
ATOM 2525 O O . LYS B 1 151 ? -24.625 -1.653 7.789 1 92.44 151 LYS B O 1
ATOM 2530 N N . GLY B 1 152 ? -24.859 0.431 6.984 1 89.31 152 GLY B N 1
ATOM 2531 C CA . GLY B 1 152 ? -24.25 1.04 8.164 1 89.31 152 GLY B CA 1
ATOM 2532 C C . GLY B 1 152 ? -22.797 1.409 7.969 1 89.31 152 GLY B C 1
ATOM 2533 O O . GLY B 1 152 ? -22.109 1.761 8.93 1 89.31 152 GLY B O 1
ATOM 2534 N N . LEU B 1 153 ? -22.344 1.254 6.781 1 89.31 153 LEU B N 1
ATOM 2535 C CA . LEU B 1 153 ? -20.969 1.646 6.516 1 89.31 153 LEU B CA 1
ATOM 2536 C C . LEU B 1 153 ? -20.859 3.154 6.32 1 89.31 153 LEU B C 1
ATOM 2538 O O . LEU B 1 153 ? -21.094 3.662 5.227 1 89.31 153 LEU B O 1
ATOM 2542 N N . GLU B 1 154 ? -20.359 3.82 7.281 1 87.38 154 GLU B N 1
ATOM 2543 C CA . GLU B 1 154 ? -20.375 5.277 7.348 1 87.38 154 GLU B CA 1
ATOM 2544 C C . GLU B 1 154 ? -19.516 5.895 6.254 1 87.38 154 GLU B C 1
ATOM 2546 O O . GLU B 1 154 ? -19.828 6.965 5.73 1 87.38 154 GLU B O 1
ATOM 2551 N N . ASP B 1 155 ? -18.453 5.316 5.902 1 88.5 155 ASP B N 1
ATOM 2552 C CA . ASP B 1 155 ? -17.562 5.84 4.867 1 88.5 155 ASP B CA 1
ATOM 2553 C C . ASP B 1 155 ? -18.297 5.996 3.539 1 88.5 155 ASP B C 1
ATOM 2555 O O . ASP B 1 155 ? -18.047 6.938 2.785 1 88.5 155 ASP B O 1
ATOM 2559 N N . PHE B 1 156 ? -19.188 5.105 3.281 1 92.06 156 PHE B N 1
ATOM 2560 C CA . PHE B 1 156 ? -19.953 5.176 2.039 1 92.06 156 PHE B CA 1
ATOM 2561 C C . PHE B 1 156 ? -20.969 6.309 2.09 1 92.06 156 PHE B C 1
ATOM 2563 O O . PHE B 1 156 ? -21.312 6.895 1.058 1 92.06 156 PHE B O 1
ATOM 2570 N N . GLY B 1 157 ? -21.484 6.531 3.309 1 91.31 157 GLY B N 1
ATOM 2571 C CA . GLY B 1 157 ? -22.328 7.699 3.459 1 91.31 157 GLY B CA 1
ATOM 2572 C C . GLY B 1 157 ? -21.625 9 3.135 1 91.31 157 GLY B C 1
ATOM 2573 O O . GLY B 1 157 ? -22.156 9.852 2.422 1 91.31 157 GLY B O 1
ATOM 2574 N N . ASP B 1 158 ? -20.453 9.125 3.629 1 92 158 ASP B N 1
ATOM 2575 C CA . ASP B 1 158 ? -19.625 10.305 3.348 1 92 158 ASP B CA 1
ATOM 2576 C C . ASP B 1 158 ? -19.328 10.414 1.855 1 92 158 ASP B C 1
ATOM 2578 O O . ASP B 1 158 ? -19.344 11.508 1.29 1 92 158 ASP B O 1
ATOM 2582 N N . LEU B 1 159 ? -19.047 9.281 1.249 1 92.25 159 LEU B N 1
ATOM 2583 C CA . LEU B 1 159 ? -18.781 9.242 -0.185 1 92.25 159 LEU B CA 1
ATOM 2584 C C . LEU B 1 159 ? -19.984 9.734 -0.974 1 92.25 159 LEU B C 1
ATOM 2586 O O . LEU B 1 159 ? -19.844 10.555 -1.88 1 92.25 159 LEU B O 1
ATOM 2590 N N . LEU B 1 160 ? -21.125 9.305 -0.56 1 93.56 160 LEU B N 1
ATOM 2591 C CA . LEU B 1 160 ? -22.359 9.695 -1.232 1 93.56 160 LEU B CA 1
ATOM 2592 C C . LEU B 1 160 ? -22.594 11.195 -1.121 1 93.56 160 LEU B C 1
ATOM 2594 O O . LEU B 1 160 ? -22.953 11.852 -2.105 1 93.56 160 LEU B O 1
ATOM 2598 N N . LYS B 1 161 ? -22.328 11.695 0.024 1 93.06 161 LYS B N 1
ATOM 2599 C CA . LYS B 1 161 ? -22.5 13.133 0.245 1 93.06 161 LYS B CA 1
ATOM 2600 C C . LYS B 1 161 ? -21.547 13.938 -0.628 1 93.06 161 LYS B C 1
ATOM 2602 O O . LYS B 1 161 ? -21.891 15.008 -1.119 1 93.06 161 LYS B O 1
ATOM 2607 N N . GLU B 1 162 ? -20.453 13.414 -0.852 1 91.75 162 GLU B N 1
ATOM 2608 C CA . GLU B 1 162 ? -19.422 14.094 -1.626 1 91.75 162 GLU B CA 1
ATOM 2609 C C . GLU B 1 162 ? -19.75 14.078 -3.117 1 91.75 162 GLU B C 1
ATOM 2611 O O . GLU B 1 162 ? -19.531 15.07 -3.816 1 91.75 162 GLU B O 1
ATOM 2616 N N . VAL B 1 163 ? -20.266 12.953 -3.617 1 90 163 VAL B N 1
ATOM 2617 C CA . VAL B 1 163 ? -20.359 12.805 -5.066 1 90 163 VAL B CA 1
ATOM 2618 C C . VAL B 1 163 ? -21.719 13.289 -5.551 1 90 163 VAL B C 1
ATOM 2620 O O . VAL B 1 163 ? -21.922 13.508 -6.75 1 90 163 VAL B O 1
ATOM 2623 N N . GLN B 1 164 ? -22.656 13.289 -4.715 1 84.75 164 GLN B N 1
ATOM 2624 C CA . GLN B 1 164 ? -23.969 13.789 -5.102 1 84.75 164 GLN B CA 1
ATOM 2625 C C . GLN B 1 164 ? -24.047 15.305 -4.977 1 84.75 164 GLN B C 1
ATOM 2627 O O . GLN B 1 164 ? -25.062 15.914 -5.305 1 84.75 164 GLN B O 1
ATOM 2632 N N . LYS B 1 165 ? -23.094 16.016 -4.652 1 71.94 165 LYS B N 1
ATOM 2633 C CA . LYS B 1 165 ? -23.078 17.469 -4.633 1 71.94 165 LYS B CA 1
ATOM 2634 C C . LYS B 1 165 ? -22.984 18.031 -6.047 1 71.94 165 LYS B C 1
ATOM 2636 O O . LYS B 1 165 ? -22.391 17.422 -6.93 1 71.94 165 LYS B O 1
#

Sequence (330 aa):
MPFYEIHHSLPLTNSETGSLAKKITELHCTKFTTPAFFVHVKFTPQNPSTETPTYFIAGKAHLKAENRIIATVRVSSARSKADFDELAAQIEKVWYEVVGGSIEDPEKRLIFVSFKPMIAMRKGGMAIPEAGYEEAWIDERLEYFKEMEAKGLEDFGDLLKEVQKMPFYEIHHSLPLTNSETGSLAKKITELHCTKFTTPAFFVHVKFTPQNPSTETPTYFIAGKAHLKAENRIIATVRVSSARSKADFDELAAQIEKVWYEVVGGSIEDPEKRLIFVSFKPMIAMRKGGMAIPEAGYEEAWIDERLEYFKEMEAKGLEDFGDLLKEVQK

Secondary structure (DSSP, 8-state):
--EEEEEESS---HHHHHHHHHHHHHHHHHHHT--GGG-EEEEEE----SSS--EEETTEE--S--EEEEEEEE--TTS-HHHHHHHHHHHHHHHHHHH---TT-TTT-EEEEEEEEE---EETTEEPPPTT-HHHHHHHHHHHHHHHHHTT-HHHHHHHHHH--/--EEEEEESS---HHHHHHHHHHHHHHHHHHHT--GGG-EEEEEE----SSS---EETTEE--S--EEEEEEEE--TTS-HHHHHHHHHHHHHHHHHHH---TT-TTT-EEEEEEEEE-EEEETTEEPPPTT-HHHHHHHHHHHHHHHHHTT-HHHHHHHHHH--

pLDDT: mean 92.5, std 5.42, range [71.94, 98.75]

Nearest PDB structures (foldseek):
  6blm-assembly1_C  TM=7.248E-01  e=1.115E-06  Burkholderia lata
  2aag-assembly2_D  TM=6.813E-01  e=2.135E-06  Pseudomonas pavonaceae
  7puo-assembly2_F  TM=6.791E-01  e=2.768E-06  Pseudomonas putida
  4lho-assembly1_A  TM=6.833E-01  e=4.362E-06  coryneform bacterium
  2aaj-assembly1_A  TM=6.694E-01  e=7.335E-06  Pseudomonas pavonaceae

Solvent-accessible surface area (backbone atoms only — not comparable to full-atom values): 18187 Å² total; per-residue (Å²): 97,38,41,36,39,37,33,28,47,56,94,72,51,71,68,44,51,51,49,51,48,51,52,51,42,50,53,50,22,69,73,64,66,42,64,64,77,45,52,44,73,45,81,41,81,43,80,72,38,79,88,54,64,44,35,27,47,46,36,35,78,46,60,63,42,60,20,33,37,44,29,37,28,66,62,39,95,88,55,47,58,67,55,48,42,52,51,38,53,51,48,54,51,49,48,32,71,63,78,34,71,41,87,83,31,66,65,59,20,67,54,32,34,37,34,25,73,42,92,77,55,73,54,96,88,35,78,60,67,63,67,87,42,52,67,65,52,47,66,74,38,48,66,58,37,50,52,44,27,72,73,63,39,60,65,38,43,54,41,49,60,61,67,74,100,96,37,43,34,40,37,33,29,43,54,94,71,52,68,68,43,52,44,48,51,38,32,52,52,35,49,51,50,21,68,75,68,70,42,65,44,71,46,29,34,33,37,58,41,82,43,79,76,36,80,90,59,66,83,39,66,56,97,87,34,76,45,67,60,40,61,21,33,37,46,30,37,27,61,65,41,94,88,55,47,69,67,55,52,51,51,49,43,53,52,48,54,51,50,48,32,71,62,78,34,70,39,88,82,30,66,61,57,21,72,76,48,70,49,78,42,62,35,67,36,43,30,42,85,91,34,72,60,69,64,66,90,40,53,68,66,51,49,67,73,38,48,66,57,37,51,52,42,29,72,74,63,40,61,65,37,42,55,41,47,61,62,68,73,104

InterPro domains:
  IPR014347 Tautomerase/MIF superfamily [G3DSA:3.30.429.10] (2-154)
  IPR028116 Tautomerase, cis-CaaD-like [PF14832] (1-138)

Foldseek 3Di:
DKEKEWEWADDDDPQLVVQLQVQLLVLVCVLQVDQSLPYHYHYDYDHFDPVDFDDDDPNHGQGAIDTEMEMEEADDPVQDPVSVVVSQVVSQVSQCVRVNDECPDSHRHYPGYYYDYDDWDDDPNDTDDHRPCRLVVCVVCLVVLVVVVVVPDVSSVVRNVVNVD/DKEKEKEWADDDDPQLVVQLQVVLLVLVCVLQVDQSLPYHYHYDYDHADPVDADDDDPRHGQRAIDTEMEMEEADDPVQDPVSVVVSQVVSQVSQCVRQNDECPDSRRHYPGYYYDYDDWDDDPNDTDDHRPCNLVVCVVCLVVLVVVVVVPDVSSVSSNVVNVD

Organism: NCBI:txid1448308

Radius of gyration: 21.43 Å; Cα contacts (8 Å, |Δi|>4): 574; chains: 2; bounding box: 55×57×44 Å